Protein AF-A0A812M5Q4-F1 (afdb_monomer)

Mean predicted aligned error: 14.51 Å

Radius of gyration: 23.57 Å; Cα contacts (8 Å, |Δi|>4): 435; chains: 1; bounding box: 78×78×59 Å

Solvent-accessible surface area (backbone atoms only — not comparable to full-atom values): 15768 Å² total; per-residue (Å²): 142,84,85,88,82,90,81,90,76,87,80,84,82,81,83,76,87,85,85,79,86,92,79,83,91,80,83,71,84,74,77,80,73,81,72,74,79,65,68,80,71,77,79,76,69,88,73,84,86,82,79,82,90,83,87,87,82,90,81,82,88,76,96,65,93,70,75,83,66,83,69,59,64,84,75,36,43,71,33,27,33,37,62,72,50,51,60,58,85,87,39,61,24,50,81,56,89,69,60,53,53,57,51,51,53,29,20,60,74,70,72,48,92,76,53,79,59,88,54,38,30,36,24,25,44,37,61,55,98,81,47,44,46,78,88,72,66,52,66,64,68,25,24,34,80,90,44,27,20,40,102,87,40,47,33,70,57,26,45,53,52,49,50,55,53,50,75,63,48,74,43,82,45,63,38,91,86,66,50,66,24,33,28,32,41,23,35,23,52,43,87,38,39,21,63,38,23,33,40,39,26,27,82,93,68,71,30,37,29,37,31,42,12,39,34,42,44,51,40,44,39,32,37,18,56,73,30,49,32,64,31,65,74,46,95,72,40,78,80,49,63,41,67,36,27,34,31,84,50,65,57,69,62,40,70,76,60,74,106

Sequence (259 aa):
MLWSKCGCGVVLVLVWKIAASCLNENCAKEETGLVQVSRPWKRSGWWPRGGKRYGYYGSKDNDDGDDPSPSDPSDGVACTYSRTYRYPEDEDQVATPDDTTEMISRCSSAGVDYVNTSEDATCIINSNGDGYDYGNVASSSACPYPAGATPWMSYDECLSNYTKWIDKGATEVTLADGTTAMTGIGHGVLDGVRGLCAIIYYATTGKTVVVFQVDIRSWSLEMTQATWEYLTEITDPGNTCIVPTVTSINCTDVPFMTE

Structure (mmCIF, N/CA/C/O backbone):
data_AF-A0A812M5Q4-F1
#
_entry.id   AF-A0A812M5Q4-F1
#
loop_
_atom_site.group_PDB
_atom_site.id
_atom_site.type_symbol
_atom_site.label_atom_id
_atom_site.label_alt_id
_atom_site.label_comp_id
_atom_site.label_asym_id
_atom_site.label_entity_id
_atom_site.label_seq_id
_atom_site.pdbx_PDB_ins_code
_atom_site.Cartn_x
_atom_site.Cartn_y
_atom_site.Cartn_z
_atom_site.occupancy
_atom_site.B_iso_or_equiv
_atom_site.auth_seq_id
_atom_site.auth_comp_id
_atom_site.auth_asym_id
_atom_site.auth_atom_id
_atom_site.pdbx_PDB_model_num
ATOM 1 N N . MET A 1 1 ? 50.488 -64.301 6.898 1.00 38.34 1 MET A N 1
ATOM 2 C CA . MET A 1 1 ? 49.463 -63.559 7.662 1.00 38.34 1 MET A CA 1
ATOM 3 C C . MET A 1 1 ? 49.905 -62.110 7.750 1.00 38.34 1 MET A C 1
ATOM 5 O O . MET A 1 1 ? 50.855 -61.832 8.465 1.00 38.34 1 MET A O 1
ATOM 9 N N . LEU A 1 2 ? 49.282 -61.213 6.987 1.00 34.28 2 LEU A N 1
ATOM 10 C CA . LEU A 1 2 ? 49.429 -59.768 7.160 1.00 34.28 2 LEU A CA 1
ATOM 11 C C . LEU A 1 2 ? 48.049 -59.131 7.018 1.00 34.28 2 LEU A C 1
ATOM 13 O O . LEU A 1 2 ? 47.296 -59.452 6.101 1.00 34.28 2 LEU A O 1
ATOM 17 N N . TRP A 1 3 ? 47.722 -58.314 8.011 1.00 30.53 3 TRP A N 1
ATOM 18 C CA . TRP A 1 3 ? 46.452 -57.635 8.197 1.00 30.53 3 TRP A CA 1
ATOM 19 C C . TRP A 1 3 ? 46.316 -56.384 7.329 1.00 30.53 3 TRP A C 1
ATOM 21 O O . TRP A 1 3 ? 47.287 -55.719 6.978 1.00 30.53 3 TRP A O 1
ATOM 31 N N . SER A 1 4 ? 45.049 -56.099 7.053 1.00 32.47 4 SER A N 1
ATOM 32 C CA . SER A 1 4 ? 44.477 -54.996 6.292 1.00 32.47 4 SER A CA 1
ATOM 33 C C . SER A 1 4 ? 44.674 -53.620 6.943 1.00 32.47 4 SER A C 1
ATOM 35 O O . SER A 1 4 ? 44.607 -53.499 8.167 1.00 32.47 4 SER A O 1
ATOM 37 N N . LYS A 1 5 ? 44.788 -52.573 6.113 1.00 37.69 5 LYS A N 1
ATOM 38 C CA . LYS A 1 5 ? 44.227 -51.239 6.384 1.00 37.69 5 LYS A CA 1
ATOM 39 C C . LYS A 1 5 ? 43.656 -50.654 5.088 1.00 37.69 5 LYS A C 1
ATOM 41 O O . LYS A 1 5 ? 44.393 -50.389 4.143 1.00 37.69 5 LYS A O 1
ATOM 46 N N . CYS A 1 6 ? 42.337 -50.470 5.075 1.00 33.53 6 CYS A N 1
ATOM 47 C CA . CYS A 1 6 ? 41.577 -49.753 4.056 1.00 33.53 6 CYS A CA 1
ATOM 48 C C . CYS A 1 6 ? 41.852 -48.244 4.137 1.00 33.53 6 CYS A C 1
ATOM 50 O O . CYS A 1 6 ? 41.810 -47.669 5.225 1.00 33.53 6 CYS A O 1
ATOM 52 N N . GLY A 1 7 ? 42.078 -47.605 2.988 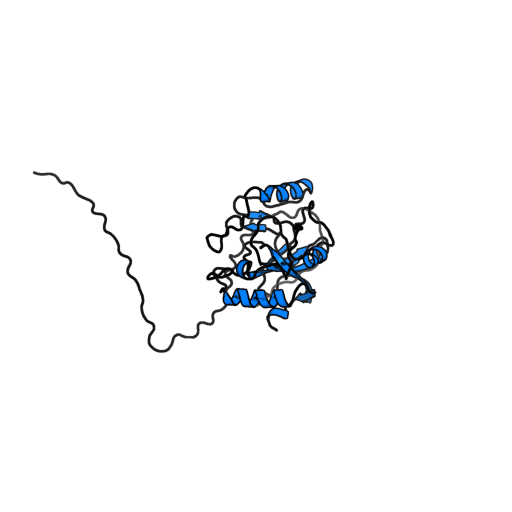1.00 31.55 7 GLY A N 1
ATOM 53 C CA . GLY A 1 7 ? 42.021 -46.154 2.827 1.00 31.55 7 GLY A CA 1
ATOM 54 C C . GLY A 1 7 ? 40.729 -45.762 2.111 1.00 31.55 7 GLY A C 1
ATOM 55 O O . GLY A 1 7 ? 40.467 -46.248 1.014 1.00 31.55 7 GLY A O 1
ATOM 56 N N . CYS A 1 8 ? 39.925 -44.894 2.728 1.00 29.91 8 CYS A N 1
ATOM 57 C CA . CYS A 1 8 ? 38.826 -44.197 2.064 1.00 29.91 8 CYS A CA 1
ATOM 58 C C . CYS A 1 8 ? 39.401 -43.027 1.257 1.00 29.91 8 CYS A C 1
ATOM 60 O O . CYS A 1 8 ? 39.888 -42.058 1.836 1.00 29.91 8 CYS A O 1
ATOM 62 N N . GLY A 1 9 ? 39.344 -43.121 -0.071 1.00 29.55 9 GLY A N 1
ATOM 63 C CA . GLY A 1 9 ? 39.533 -41.988 -0.973 1.00 29.55 9 GLY A CA 1
ATOM 64 C C . GLY A 1 9 ? 38.190 -41.311 -1.235 1.00 29.55 9 GLY A C 1
ATOM 65 O O . GLY A 1 9 ? 37.241 -41.965 -1.660 1.00 29.55 9 GLY A O 1
ATOM 66 N N . VAL A 1 10 ? 38.110 -40.011 -0.963 1.00 32.19 10 VAL A N 1
ATOM 67 C CA . VAL A 1 10 ? 36.967 -39.159 -1.312 1.00 32.19 10 VAL A CA 1
ATOM 68 C C . VAL A 1 10 ? 36.969 -38.954 -2.828 1.00 32.19 10 VAL A C 1
ATOM 70 O O . VAL A 1 10 ? 37.928 -38.424 -3.384 1.00 32.19 10 VAL A O 1
ATOM 73 N N . VAL A 1 11 ? 35.905 -39.396 -3.497 1.00 29.41 11 VAL A N 1
ATOM 74 C CA . VAL A 1 11 ? 35.683 -39.171 -4.930 1.00 29.41 11 VAL A CA 1
ATOM 75 C C . VAL A 1 11 ? 34.990 -37.821 -5.112 1.00 29.41 11 VAL A C 1
ATOM 77 O O . VAL A 1 11 ? 33.886 -37.608 -4.617 1.00 29.41 11 VAL A O 1
ATOM 80 N N . LEU A 1 12 ? 35.650 -36.917 -5.836 1.00 31.47 12 LEU A N 1
ATOM 81 C CA . LEU A 1 12 ? 35.077 -35.684 -6.375 1.00 31.47 12 LEU A CA 1
ATOM 82 C C . LEU A 1 12 ? 34.027 -36.033 -7.439 1.00 31.47 12 LEU A C 1
ATOM 84 O O . LEU A 1 12 ? 34.374 -36.547 -8.502 1.00 31.47 12 LEU A O 1
ATOM 88 N N . VAL A 1 13 ? 32.753 -35.737 -7.177 1.00 31.39 13 VAL A N 1
ATOM 89 C CA . VAL A 1 13 ? 31.700 -35.785 -8.202 1.00 31.39 13 VAL A CA 1
ATOM 90 C C . VAL A 1 13 ? 31.626 -34.417 -8.880 1.00 31.39 13 VAL A C 1
ATOM 92 O O . VAL A 1 13 ? 31.114 -33.451 -8.321 1.00 31.39 13 VAL A O 1
ATOM 95 N N . LEU A 1 14 ? 32.168 -34.351 -10.097 1.00 30.25 14 LEU A N 1
ATOM 96 C CA . LEU A 1 14 ? 31.923 -33.289 -11.071 1.00 30.25 14 LEU A CA 1
ATOM 97 C C . LEU A 1 14 ? 30.471 -33.384 -11.558 1.00 30.25 14 LEU A C 1
ATOM 99 O O . LEU A 1 14 ? 30.118 -34.335 -12.254 1.00 30.25 14 LEU A O 1
ATOM 103 N N . VAL A 1 15 ? 29.642 -32.390 -11.235 1.00 32.28 15 VAL A N 1
ATOM 104 C CA . VAL A 1 15 ? 28.323 -32.230 -11.860 1.00 32.28 15 VAL A CA 1
ATOM 105 C C . VAL A 1 15 ? 28.520 -31.582 -13.229 1.00 32.28 15 VAL A C 1
ATOM 107 O O . VAL A 1 15 ? 28.972 -30.444 -13.350 1.00 32.28 15 VAL A O 1
ATOM 110 N N . TRP A 1 16 ? 28.235 -32.362 -14.267 1.00 28.77 16 TRP A N 1
ATOM 111 C CA . TRP A 1 16 ? 28.273 -31.955 -15.664 1.00 28.77 16 TRP A CA 1
ATOM 112 C C . TRP A 1 16 ? 27.130 -30.994 -16.006 1.00 28.77 16 TRP A C 1
ATOM 114 O O . TRP A 1 16 ? 25.979 -31.206 -15.629 1.00 28.77 16 TRP A O 1
ATOM 124 N N . LYS A 1 17 ? 27.471 -29.977 -16.803 1.00 31.66 17 LYS A N 1
ATOM 125 C CA . LYS A 1 17 ? 26.544 -29.158 -17.587 1.00 31.66 17 LYS A CA 1
ATOM 126 C C . LYS A 1 17 ? 25.647 -30.055 -18.444 1.00 31.66 17 LYS A C 1
ATOM 128 O O . LYS A 1 17 ? 26.161 -30.825 -19.252 1.00 31.66 17 LYS A O 1
ATOM 133 N N . ILE A 1 18 ? 24.334 -29.868 -18.356 1.00 33.50 18 ILE A N 1
ATOM 134 C CA . ILE A 1 18 ? 23.407 -30.256 -19.421 1.00 33.50 18 ILE A CA 1
ATOM 135 C C . ILE A 1 18 ? 22.945 -28.964 -20.089 1.00 33.50 18 ILE A C 1
ATOM 137 O O . ILE A 1 18 ? 22.064 -28.266 -19.603 1.00 33.50 18 ILE A O 1
ATOM 141 N N . ALA A 1 19 ? 23.601 -28.643 -21.201 1.00 34.16 19 ALA A N 1
ATOM 142 C CA . ALA A 1 19 ? 23.017 -27.859 -22.272 1.00 34.16 19 ALA A CA 1
ATOM 143 C C . ALA A 1 19 ? 22.685 -28.858 -23.387 1.00 34.16 19 ALA A C 1
ATOM 145 O O . ALA A 1 19 ? 23.588 -29.405 -24.016 1.00 34.16 19 ALA A O 1
ATOM 146 N N . ALA A 1 20 ? 21.399 -29.123 -23.585 1.00 32.25 20 ALA A N 1
ATOM 147 C CA . ALA A 1 20 ? 20.854 -29.777 -24.769 1.00 32.25 20 ALA A CA 1
ATOM 148 C C . ALA A 1 20 ? 19.619 -28.945 -25.153 1.00 32.25 20 ALA A C 1
ATOM 150 O O . ALA A 1 20 ? 18.646 -28.917 -24.414 1.00 32.25 20 ALA A O 1
ATOM 151 N N . SER A 1 21 ? 19.746 -27.972 -26.057 1.00 33.19 21 SER A N 1
ATOM 152 C CA . SER A 1 21 ? 19.560 -28.122 -27.508 1.00 33.19 21 SER A CA 1
ATOM 153 C C . SER A 1 21 ? 18.161 -28.632 -27.880 1.00 33.19 21 SER A C 1
ATOM 155 O O . SER A 1 21 ? 17.994 -29.807 -28.197 1.00 33.19 21 SER A O 1
ATOM 157 N N . CYS A 1 22 ? 17.179 -27.726 -27.901 1.00 29.27 22 CYS A N 1
ATOM 158 C CA . CYS A 1 22 ? 15.948 -27.900 -28.672 1.00 29.27 22 CYS A CA 1
ATOM 159 C C . CYS A 1 22 ? 16.162 -27.278 -30.057 1.00 29.27 22 CYS A C 1
ATOM 161 O O . CYS A 1 22 ? 16.018 -26.072 -30.245 1.00 29.27 22 CYS A O 1
ATOM 163 N N . LEU A 1 23 ? 16.567 -28.111 -31.013 1.00 35.44 23 LEU A N 1
ATOM 164 C CA . LEU A 1 23 ? 16.507 -27.835 -32.445 1.00 35.44 23 LEU A CA 1
ATOM 165 C C . LEU A 1 23 ? 15.484 -28.809 -33.039 1.00 35.44 23 LEU A C 1
ATOM 167 O O . LEU A 1 23 ? 15.589 -30.010 -32.801 1.00 35.44 23 LEU A O 1
ATOM 171 N N . ASN A 1 24 ? 14.565 -28.255 -33.833 1.00 29.41 24 ASN A N 1
ATOM 172 C CA . ASN A 1 24 ? 13.501 -28.879 -34.633 1.00 29.41 24 ASN A CA 1
ATOM 173 C C . ASN A 1 24 ? 12.100 -28.930 -33.991 1.00 29.41 24 ASN A C 1
ATOM 175 O O . ASN A 1 24 ? 11.783 -29.794 -33.185 1.00 29.41 24 ASN A O 1
ATOM 179 N N . GLU A 1 25 ? 11.298 -27.948 -34.423 1.00 40.44 25 GLU A N 1
ATOM 180 C CA . GLU A 1 25 ? 9.854 -27.952 -34.712 1.00 40.44 25 GLU A CA 1
ATOM 181 C C . GLU A 1 25 ? 8.926 -28.807 -33.822 1.00 40.44 25 GLU A C 1
ATOM 183 O O . GLU A 1 25 ? 8.908 -30.033 -33.902 1.00 40.44 25 GLU A O 1
ATOM 188 N N . ASN A 1 26 ? 8.056 -28.091 -33.087 1.00 36.88 26 ASN A N 1
ATOM 189 C CA . ASN A 1 26 ? 6.924 -28.526 -32.243 1.00 36.88 26 ASN A CA 1
ATOM 190 C C . ASN A 1 26 ? 7.127 -28.498 -30.717 1.00 36.88 26 ASN A C 1
ATOM 192 O O . ASN A 1 26 ? 6.656 -29.390 -30.013 1.00 36.88 26 ASN A O 1
ATOM 196 N N . CYS A 1 27 ? 7.687 -27.412 -30.171 1.00 34.62 27 CYS A N 1
ATOM 197 C CA . CYS A 1 27 ? 7.278 -27.004 -28.823 1.00 34.62 27 CYS A CA 1
ATOM 198 C C . CYS A 1 27 ? 5.884 -26.380 -28.930 1.00 34.62 27 CYS A C 1
ATOM 200 O O . CYS A 1 27 ? 5.724 -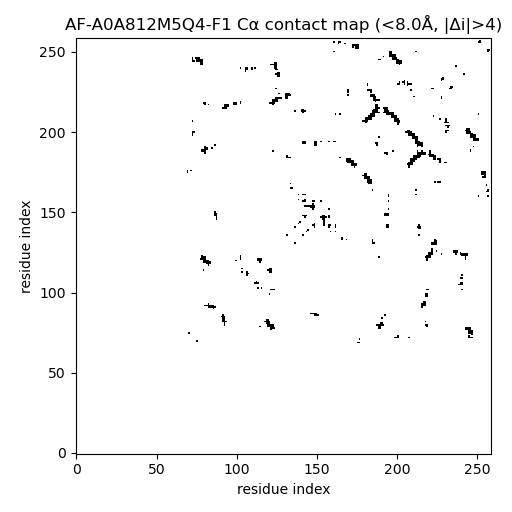25.263 -29.427 1.00 34.62 27 CYS A O 1
ATOM 202 N N . ALA A 1 28 ? 4.874 -27.150 -28.530 1.00 31.02 28 ALA A N 1
ATOM 203 C CA . ALA A 1 28 ? 3.534 -26.652 -28.285 1.00 31.02 28 ALA A CA 1
ATOM 204 C C . ALA A 1 28 ? 3.614 -25.378 -27.431 1.00 31.02 28 ALA A C 1
ATOM 20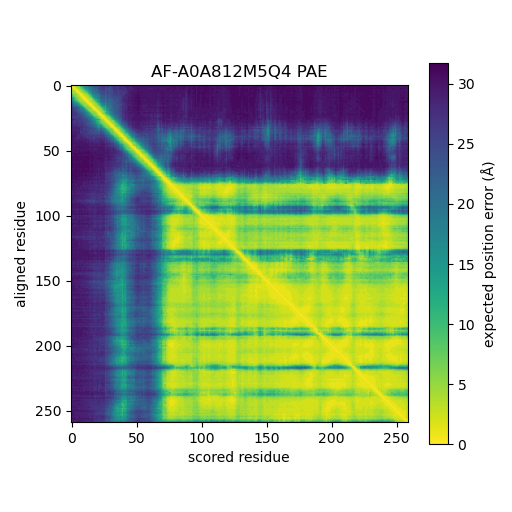6 O O . ALA A 1 28 ? 4.409 -25.301 -26.496 1.00 31.02 28 ALA A O 1
ATOM 207 N N . LYS A 1 29 ? 2.802 -24.380 -27.787 1.00 31.81 29 LYS A N 1
ATOM 208 C CA . LYS A 1 29 ? 2.513 -23.236 -26.928 1.00 31.81 29 LYS A CA 1
ATOM 209 C C . LYS A 1 29 ? 2.001 -23.783 -25.596 1.00 31.81 29 LYS A C 1
ATOM 211 O O . LYS A 1 29 ? 0.842 -24.176 -25.511 1.00 31.81 29 LYS A O 1
ATOM 216 N N . GLU A 1 30 ? 2.859 -23.836 -24.586 1.00 30.20 30 GLU A N 1
ATOM 217 C CA . GLU A 1 30 ? 2.382 -23.762 -23.215 1.00 30.20 30 GLU A CA 1
ATOM 218 C C . GLU A 1 30 ? 1.857 -22.342 -23.052 1.00 30.20 30 GLU A C 1
ATOM 220 O O . GLU A 1 30 ? 2.610 -21.367 -23.040 1.00 30.20 30 GLU A O 1
ATOM 225 N N . GLU A 1 31 ? 0.533 -22.229 -23.037 1.00 28.95 31 GLU A N 1
ATOM 226 C CA . GLU A 1 31 ? -0.132 -21.115 -22.391 1.00 28.95 31 GLU A CA 1
ATOM 227 C C . GLU A 1 31 ? 0.451 -21.030 -20.981 1.00 28.95 31 GLU A C 1
ATOM 229 O O . GLU A 1 31 ? 0.218 -21.896 -20.138 1.00 28.95 31 GLU A O 1
ATOM 234 N N . THR A 1 32 ? 1.272 -20.012 -20.741 1.00 31.52 32 THR A N 1
ATOM 235 C CA . THR A 1 32 ? 1.668 -19.606 -19.399 1.00 31.52 32 THR A CA 1
ATOM 236 C C . THR A 1 32 ? 0.422 -19.056 -18.722 1.00 31.52 32 THR A C 1
ATOM 238 O O . THR A 1 32 ? 0.215 -17.845 -18.654 1.00 31.52 32 THR A O 1
ATOM 241 N N . GLY A 1 33 ? -0.446 -19.960 -18.268 1.00 26.66 33 GLY A N 1
ATOM 242 C CA . GLY A 1 33 ? -1.402 -19.660 -17.223 1.00 26.66 33 GLY A CA 1
ATOM 243 C C . GLY A 1 33 ? -0.587 -19.156 -16.045 1.00 26.66 33 GLY A C 1
ATOM 244 O O . GLY A 1 33 ? 0.180 -19.912 -15.447 1.00 26.66 33 GLY A O 1
ATOM 245 N N . LEU A 1 34 ? -0.685 -17.853 -15.795 1.00 34.12 34 LEU A N 1
ATOM 246 C CA . LEU A 1 34 ? -0.135 -17.163 -14.639 1.00 34.12 34 LEU A CA 1
ATOM 247 C C . LEU A 1 34 ? -0.785 -17.747 -13.385 1.00 34.12 34 LEU A C 1
ATOM 249 O O . LEU A 1 34 ? -1.706 -17.181 -12.809 1.00 34.12 34 LEU A O 1
ATOM 253 N N . VAL A 1 35 ? -0.306 -18.908 -12.948 1.00 27.27 35 VAL A N 1
ATOM 254 C CA . VAL A 1 35 ? -0.522 -19.355 -11.582 1.00 27.27 35 VAL A CA 1
ATOM 255 C C . VAL A 1 35 ? 0.432 -18.509 -10.756 1.00 27.27 35 VAL A C 1
ATOM 257 O O . VAL A 1 35 ? 1.595 -18.866 -10.559 1.00 27.27 35 VAL A O 1
ATOM 260 N N . GLN A 1 36 ? -0.058 -17.353 -10.296 1.00 37.28 36 GLN A N 1
ATOM 261 C CA . GLN A 1 36 ? 0.444 -16.769 -9.063 1.00 37.28 36 GLN A CA 1
ATOM 262 C C . GLN A 1 36 ? 0.467 -17.919 -8.064 1.00 37.28 36 GLN A C 1
ATOM 264 O O . GLN A 1 36 ? -0.578 -18.390 -7.610 1.00 37.28 36 GLN A O 1
ATOM 269 N N . VAL A 1 37 ? 1.664 -18.402 -7.737 1.00 29.14 37 VAL A N 1
ATOM 270 C CA . VAL A 1 37 ? 1.864 -19.226 -6.555 1.00 29.14 37 VAL A CA 1
ATOM 271 C C . VAL A 1 37 ? 1.688 -18.269 -5.382 1.00 29.14 37 VAL A C 1
ATOM 273 O O . VAL A 1 37 ? 2.640 -17.890 -4.706 1.00 29.14 37 VAL A O 1
ATOM 276 N N . SER A 1 38 ? 0.443 -17.843 -5.153 1.00 33.69 38 SER A N 1
ATOM 277 C CA . SER A 1 38 ? 0.004 -17.545 -3.812 1.00 33.69 38 SER A CA 1
ATOM 278 C C . SER A 1 38 ? 0.357 -18.812 -3.055 1.00 33.69 38 SER A C 1
ATOM 280 O O . SER A 1 38 ? -0.150 -19.905 -3.323 1.00 33.69 38 SER A O 1
ATOM 282 N N . ARG A 1 39 ? 1.334 -18.721 -2.152 1.00 29.56 39 ARG A N 1
ATOM 283 C CA . ARG A 1 39 ? 1.356 -19.689 -1.067 1.00 29.56 39 ARG A CA 1
ATOM 284 C C . ARG A 1 39 ? -0.077 -19.668 -0.540 1.00 29.56 39 ARG A C 1
ATOM 286 O O . ARG A 1 39 ? -0.532 -18.568 -0.228 1.00 29.56 39 ARG A O 1
ATOM 293 N N . PRO A 1 40 ? -0.817 -20.792 -0.508 1.00 30.64 40 PRO A N 1
ATOM 294 C CA . PRO A 1 40 ? -2.104 -20.803 0.159 1.00 30.64 40 PRO A CA 1
ATOM 295 C C . PRO A 1 40 ? -1.816 -20.289 1.558 1.00 30.64 40 PRO A C 1
ATOM 297 O O . PRO A 1 40 ? -1.063 -20.922 2.307 1.00 30.64 40 PRO A O 1
ATOM 300 N N . TRP A 1 41 ? -2.266 -19.062 1.820 1.00 42.72 41 TRP A N 1
ATOM 301 C CA . TRP A 1 41 ? -1.816 -18.305 2.968 1.00 42.72 41 TRP A CA 1
ATOM 302 C C . TRP A 1 41 ? -2.087 -19.176 4.180 1.00 42.72 41 TRP A C 1
ATOM 304 O O . TRP A 1 41 ? -3.222 -19.613 4.411 1.00 42.72 41 TRP A O 1
ATOM 314 N N . LYS A 1 42 ? -1.037 -19.496 4.944 1.00 30.36 42 LYS A N 1
ATOM 315 C CA . LYS A 1 42 ? -1.264 -20.002 6.288 1.00 30.36 42 LYS A CA 1
ATOM 316 C C . LYS A 1 42 ? -2.080 -18.904 6.952 1.00 30.36 42 LYS A C 1
ATOM 318 O O . LYS A 1 42 ? -1.552 -17.829 7.202 1.00 30.36 42 LYS A O 1
ATOM 323 N N . ARG A 1 43 ? -3.356 -19.179 7.235 1.00 31.45 43 ARG A N 1
ATOM 324 C CA . ARG A 1 43 ? -4.100 -18.513 8.305 1.00 31.45 43 ARG A CA 1
ATOM 325 C C . ARG A 1 43 ? -3.298 -18.743 9.588 1.00 31.45 43 ARG A C 1
ATOM 327 O O . ARG A 1 43 ? -3.568 -19.686 10.333 1.00 31.45 43 ARG A O 1
ATOM 334 N N . SER A 1 44 ? -2.233 -17.979 9.793 1.00 29.38 44 SER A N 1
ATOM 335 C CA . SER A 1 44 ? -1.498 -17.952 11.041 1.00 29.38 44 SER A CA 1
ATOM 336 C C . SER A 1 44 ? -2.430 -17.290 12.047 1.00 29.38 44 SER A C 1
ATOM 338 O O . SER A 1 44 ? -2.753 -16.114 11.966 1.00 29.38 44 SER A O 1
ATOM 340 N N . GLY A 1 45 ? -2.946 -18.104 12.963 1.00 26.94 45 GLY A N 1
ATOM 341 C CA . GLY A 1 45 ? -3.703 -17.619 14.106 1.00 26.94 45 GLY A CA 1
ATOM 342 C C . GLY A 1 45 ? -5.168 -17.336 13.802 1.00 26.94 45 GLY A C 1
ATOM 343 O O . GLY A 1 45 ? -5.573 -16.239 13.439 1.00 26.94 45 GLY A O 1
ATOM 344 N N . TRP A 1 46 ? -5.996 -18.338 14.075 1.00 25.27 46 TRP A N 1
ATOM 345 C CA . TRP A 1 46 ? -7.326 -18.112 14.627 1.00 25.27 46 TRP A CA 1
ATOM 346 C C . TRP A 1 46 ? -7.285 -17.001 15.693 1.00 25.27 46 TRP A C 1
ATOM 348 O O . TRP A 1 46 ? -6.820 -17.234 16.807 1.00 25.27 46 TRP A O 1
ATOM 358 N N . TRP A 1 47 ? -7.833 -15.829 15.388 1.00 28.95 47 TRP A N 1
ATOM 359 C CA . TRP A 1 47 ? -8.348 -14.935 16.418 1.00 28.95 47 TRP A CA 1
ATOM 360 C C . TRP A 1 47 ? -9.809 -15.329 16.654 1.00 28.95 47 TRP A C 1
ATOM 362 O O . TRP A 1 47 ? -10.621 -15.231 15.726 1.00 28.95 47 TRP A O 1
ATOM 372 N N . PRO A 1 48 ? -10.195 -15.825 17.844 1.00 27.09 48 PRO A N 1
ATOM 373 C CA . PRO A 1 48 ? -11.604 -15.992 18.144 1.00 27.09 48 PRO A CA 1
ATOM 374 C C . PRO A 1 48 ? -12.229 -14.594 18.168 1.00 27.09 48 PRO A C 1
ATOM 376 O O . PRO A 1 48 ? -11.965 -13.813 19.078 1.00 27.09 48 PRO A O 1
ATOM 379 N N . ARG A 1 49 ? -13.063 -14.275 17.165 1.00 32.31 49 ARG A N 1
ATOM 380 C CA . ARG A 1 49 ? -13.947 -13.100 17.185 1.00 32.31 49 ARG A CA 1
ATOM 381 C C . ARG A 1 49 ? -14.867 -13.208 18.403 1.00 32.31 49 ARG A C 1
ATOM 383 O O . ARG A 1 49 ? -15.946 -13.800 18.354 1.00 32.31 49 ARG A O 1
ATOM 390 N N . GLY A 1 50 ? -14.423 -12.649 19.519 1.00 27.98 50 GLY A N 1
ATOM 391 C CA . GLY A 1 50 ? -15.240 -12.418 20.691 1.00 27.98 50 GLY A CA 1
ATOM 392 C C . GLY A 1 50 ? -16.123 -11.199 20.461 1.00 27.98 50 GLY A C 1
ATOM 393 O O . GLY A 1 50 ? -15.659 -10.076 20.582 1.00 27.98 50 GLY A O 1
ATOM 394 N N . GLY A 1 51 ? -17.415 -11.424 20.207 1.00 27.86 51 GLY A N 1
ATOM 395 C CA . GLY A 1 51 ? -18.448 -10.480 20.638 1.00 27.86 51 GLY A CA 1
ATOM 396 C C . GLY A 1 51 ? -19.367 -9.882 19.572 1.00 27.86 51 GLY A C 1
ATOM 397 O O . GLY A 1 51 ? -19.108 -8.816 19.041 1.00 27.86 51 GLY A O 1
ATOM 398 N N . LYS A 1 52 ? -20.557 -10.497 19.491 1.00 28.17 52 LYS A N 1
ATOM 399 C CA . LYS A 1 52 ? -21.883 -9.908 19.200 1.00 28.17 52 LYS A CA 1
ATOM 400 C C . LYS A 1 52 ? -22.292 -9.681 17.732 1.00 28.17 52 LYS A C 1
ATOM 402 O O . LYS A 1 52 ? -22.107 -8.626 17.154 1.00 28.17 52 LYS A O 1
ATOM 407 N N . ARG A 1 53 ? -23.049 -10.683 17.257 1.00 30.83 53 ARG A N 1
ATOM 408 C CA . ARG A 1 53 ? -24.364 -10.595 16.583 1.00 30.83 53 ARG A CA 1
ATOM 409 C C . ARG A 1 53 ? -24.581 -9.409 15.631 1.00 30.83 53 ARG A C 1
ATOM 411 O O . ARG A 1 53 ? -25.023 -8.370 16.096 1.00 30.83 53 ARG A O 1
ATOM 418 N N . TYR A 1 54 ? -24.558 -9.694 14.331 1.00 26.81 54 TYR A N 1
ATOM 419 C CA . TYR A 1 54 ? -25.676 -9.409 13.421 1.00 26.81 54 TYR A CA 1
ATOM 420 C C . TYR A 1 54 ? -25.794 -10.580 12.435 1.00 26.81 54 TYR A C 1
ATOM 422 O O . TYR A 1 54 ? -24.790 -11.075 11.937 1.00 26.81 54 TYR A O 1
ATOM 430 N N . GLY A 1 55 ? -27.009 -11.104 12.273 1.00 25.14 55 GLY A N 1
ATOM 431 C CA . GLY A 1 55 ? -27.329 -12.143 11.292 1.00 25.14 55 GLY A CA 1
ATOM 432 C C . GLY A 1 55 ? -28.002 -11.558 10.050 1.00 25.14 55 GLY A C 1
ATOM 433 O O . GLY A 1 55 ? -28.275 -10.362 10.033 1.00 25.14 55 GLY A O 1
ATOM 434 N N . TYR A 1 56 ? -28.361 -12.472 9.133 1.00 23.50 56 TYR A N 1
ATOM 435 C CA . TYR A 1 56 ? -28.964 -12.344 7.783 1.00 23.50 56 TYR A CA 1
ATOM 436 C C . TYR A 1 56 ? -27.916 -12.473 6.660 1.00 23.50 56 TYR A C 1
ATOM 438 O O . TYR A 1 56 ? -26.898 -11.809 6.734 1.00 23.50 56 TYR A O 1
ATOM 446 N N . TYR A 1 57 ? -28.056 -13.281 5.600 1.00 25.67 57 TYR A N 1
ATOM 447 C CA . TYR A 1 57 ? -29.031 -14.296 5.155 1.00 25.67 57 TYR A CA 1
ATOM 448 C C . TYR A 1 57 ? -28.254 -15.289 4.260 1.00 25.67 57 TYR A C 1
ATOM 450 O O . TYR A 1 57 ? -27.277 -14.897 3.631 1.00 25.67 57 TYR A O 1
ATOM 458 N N . GLY A 1 58 ? -28.644 -16.565 4.222 1.00 25.34 58 GLY A N 1
ATOM 459 C CA . GLY A 1 58 ? -27.918 -17.595 3.471 1.00 25.34 58 GLY A CA 1
ATOM 460 C C . GLY A 1 58 ? -28.230 -17.657 1.971 1.00 25.34 58 GLY A C 1
ATOM 461 O O . GLY A 1 58 ? -29.304 -17.250 1.541 1.00 25.34 58 GLY A O 1
ATOM 462 N N . SER A 1 59 ? -27.324 -18.287 1.224 1.00 26.84 59 SER A N 1
ATOM 463 C CA . SER A 1 59 ? -27.601 -19.173 0.080 1.00 26.84 59 SER A CA 1
ATOM 464 C C . SER A 1 59 ? -26.350 -20.049 -0.094 1.00 26.84 59 SER A C 1
ATOM 466 O O . SER A 1 59 ? -25.257 -19.514 -0.199 1.00 26.84 59 SER A O 1
ATOM 468 N N . LYS A 1 60 ? -26.382 -21.340 0.260 1.00 28.03 60 LYS A N 1
ATOM 469 C CA . LYS A 1 60 ? -26.692 -22.486 -0.614 1.00 28.03 60 LYS A CA 1
ATOM 470 C C . LYS A 1 60 ? -25.927 -22.474 -1.938 1.00 28.03 60 LYS A C 1
ATOM 472 O O . LYS A 1 60 ? -26.266 -21.690 -2.816 1.00 28.03 60 LYS A O 1
ATOM 477 N N . ASP A 1 61 ? -24.962 -23.392 -1.988 1.00 39.75 61 ASP A N 1
ATOM 478 C CA . ASP A 1 61 ? -24.596 -24.294 -3.080 1.00 39.75 61 ASP A CA 1
ATOM 479 C C . ASP A 1 61 ? -24.726 -23.734 -4.500 1.00 39.75 61 ASP A C 1
ATOM 481 O O . ASP A 1 61 ? -25.836 -23.632 -5.015 1.00 39.75 61 ASP A O 1
ATOM 485 N N . ASN A 1 62 ? -23.581 -23.474 -5.134 1.00 33.78 62 ASN A N 1
ATOM 486 C CA . ASN A 1 62 ? -23.275 -23.935 -6.488 1.00 33.78 62 ASN A CA 1
ATOM 487 C C . ASN A 1 62 ? -21.747 -24.007 -6.642 1.00 33.78 62 ASN A C 1
ATOM 489 O O . ASN A 1 62 ? -21.063 -22.990 -6.635 1.00 33.78 62 ASN A O 1
ATOM 493 N N . ASP A 1 63 ? -21.246 -25.242 -6.726 1.00 44.84 63 ASP A N 1
ATOM 494 C CA . ASP A 1 63 ? -19.972 -25.585 -7.353 1.00 44.84 63 ASP A CA 1
ATOM 495 C C . ASP A 1 63 ? -20.098 -25.266 -8.849 1.00 44.84 63 ASP A C 1
ATOM 497 O O . ASP A 1 63 ? -20.614 -26.086 -9.602 1.00 44.84 63 ASP A O 1
ATOM 501 N N . ASP A 1 64 ? -19.640 -24.096 -9.278 1.00 37.00 64 ASP A N 1
ATOM 502 C CA . ASP A 1 64 ? -19.274 -23.829 -10.667 1.00 37.00 64 ASP A CA 1
ATOM 503 C C . ASP A 1 64 ? -17.994 -22.982 -10.635 1.00 37.00 64 ASP A C 1
ATOM 505 O O . ASP A 1 64 ? -17.830 -22.118 -9.780 1.00 37.00 64 ASP A O 1
ATOM 509 N N . GLY A 1 65 ? -17.023 -23.331 -11.479 1.00 41.38 65 GLY A N 1
ATOM 510 C CA . GLY A 1 65 ? -15.642 -22.855 -11.393 1.00 41.38 65 GLY A CA 1
ATOM 511 C C . GLY A 1 65 ? -15.486 -21.367 -11.689 1.00 41.38 65 GLY A C 1
ATOM 512 O O . GLY A 1 65 ? -15.163 -20.997 -12.817 1.00 41.38 65 GLY A O 1
ATOM 513 N N . ASP A 1 66 ? -15.664 -20.549 -10.657 1.00 33.62 66 ASP A N 1
ATOM 514 C CA . ASP A 1 66 ? -15.466 -19.109 -10.711 1.00 33.62 66 ASP A CA 1
ATOM 515 C C . ASP A 1 66 ? -13.970 -18.763 -10.740 1.00 33.62 66 ASP A C 1
ATOM 517 O O . ASP A 1 66 ? -13.199 -19.051 -9.819 1.00 33.62 66 ASP A O 1
ATOM 521 N N . ASP A 1 67 ? -13.585 -18.115 -11.838 1.00 35.69 67 ASP A N 1
ATOM 522 C CA . ASP A 1 67 ? -12.492 -17.146 -11.899 1.00 35.69 67 ASP A CA 1
ATOM 523 C C . ASP A 1 67 ? -12.582 -16.254 -10.644 1.00 35.69 67 ASP A C 1
ATOM 525 O O . ASP A 1 67 ? -13.687 -15.783 -10.344 1.00 35.69 67 ASP A O 1
ATOM 529 N N . PRO A 1 68 ? -11.513 -16.052 -9.846 1.00 38.00 68 PRO A N 1
ATOM 530 C CA . PRO A 1 68 ? -11.636 -15.305 -8.605 1.00 38.00 68 PRO A CA 1
ATOM 531 C C . PRO A 1 68 ? -12.041 -13.866 -8.923 1.00 38.00 68 PRO A C 1
ATOM 533 O O . PRO A 1 68 ? -11.224 -13.037 -9.317 1.00 38.00 68 PRO A O 1
ATOM 536 N N . SER A 1 69 ? -13.328 -13.573 -8.728 1.00 40.62 69 SER A N 1
ATOM 537 C CA . SER A 1 69 ? -13.829 -12.210 -8.614 1.00 40.62 69 SER A CA 1
ATOM 538 C C . SER A 1 69 ? -12.937 -11.470 -7.610 1.00 40.62 69 SER A C 1
ATOM 540 O O . SER A 1 69 ? -12.571 -12.082 -6.598 1.00 40.62 69 SER A O 1
ATOM 542 N N . PRO A 1 70 ? -12.581 -10.191 -7.843 1.00 46.25 70 PRO A N 1
ATOM 543 C CA . PRO A 1 70 ? -11.829 -9.418 -6.866 1.00 46.25 70 PRO A CA 1
ATOM 544 C C . PRO A 1 70 ? -12.548 -9.538 -5.522 1.00 46.25 70 PRO A C 1
ATOM 546 O O . PRO A 1 70 ? -13.731 -9.211 -5.420 1.00 46.25 70 PRO A O 1
ATOM 549 N N . SER A 1 71 ? -11.874 -10.130 -4.536 1.00 54.19 71 SER A N 1
ATOM 550 C CA . SER A 1 71 ? -12.436 -10.329 -3.202 1.00 54.19 71 SER A CA 1
ATOM 551 C C . SER A 1 71 ? -12.827 -8.977 -2.620 1.00 54.19 71 SER A C 1
ATOM 553 O O . SER A 1 71 ? -12.102 -8.001 -2.840 1.00 54.19 71 SER A O 1
ATOM 555 N N . ASP A 1 72 ? -13.924 -8.933 -1.858 1.00 57.66 72 ASP A N 1
ATOM 556 C CA . ASP A 1 72 ? -14.321 -7.744 -1.103 1.00 57.66 72 ASP A CA 1
ATOM 557 C C . ASP A 1 72 ? -13.077 -7.196 -0.366 1.00 57.66 72 ASP A C 1
ATOM 559 O O . ASP A 1 72 ? -12.366 -7.972 0.279 1.00 57.66 72 ASP A O 1
ATOM 563 N N . PRO A 1 73 ? -12.751 -5.893 -0.453 1.00 58.06 73 PRO A N 1
ATOM 564 C CA . PRO A 1 73 ? -11.600 -5.312 0.242 1.00 58.06 73 PRO A CA 1
ATOM 565 C C . PRO A 1 73 ? -11.555 -5.632 1.747 1.00 58.06 73 PRO A C 1
ATOM 567 O O . PRO A 1 73 ? -10.481 -5.636 2.352 1.00 58.06 73 PRO A O 1
ATOM 570 N N . SER A 1 74 ? -12.713 -5.915 2.355 1.00 60.75 74 SER A N 1
ATOM 571 C CA . SER A 1 74 ? -12.851 -6.321 3.755 1.00 60.75 74 SER A CA 1
ATOM 572 C C . SER A 1 74 ? -12.537 -7.800 4.038 1.00 60.75 74 SER A C 1
ATOM 574 O O . SER A 1 74 ? -12.369 -8.162 5.207 1.00 60.75 74 SER A O 1
ATOM 576 N N . ASP A 1 75 ? -12.378 -8.633 3.006 1.00 73.62 75 ASP A N 1
ATOM 577 C CA . ASP A 1 75 ? -11.920 -10.028 3.106 1.00 73.62 75 ASP A CA 1
ATOM 578 C C . ASP A 1 75 ? -10.391 -10.151 3.255 1.00 73.62 75 ASP A C 1
ATOM 580 O O . ASP A 1 75 ? -9.862 -11.258 3.408 1.00 73.62 75 ASP A O 1
ATOM 584 N N . GLY A 1 76 ? -9.672 -9.024 3.227 1.00 81.19 76 GLY A N 1
ATOM 585 C CA . GLY A 1 76 ? -8.230 -8.979 3.439 1.00 81.19 76 GLY A CA 1
ATOM 586 C C . GLY A 1 76 ? -7.797 -9.380 4.853 1.00 81.19 76 GLY A C 1
ATOM 587 O O . GLY A 1 76 ? -8.589 -9.720 5.737 1.00 81.19 76 GLY A O 1
ATOM 588 N N . VAL A 1 77 ? -6.491 -9.317 5.094 1.00 88.31 77 VAL A N 1
ATOM 589 C CA . VAL A 1 77 ? -5.898 -9.608 6.408 1.00 88.31 77 VAL A CA 1
ATOM 590 C C . VAL A 1 77 ? -5.416 -8.327 7.075 1.00 88.31 77 VAL A C 1
ATOM 592 O O . VAL A 1 77 ? -5.188 -7.320 6.412 1.00 88.31 77 VAL A O 1
ATOM 595 N N . ALA A 1 78 ? -5.254 -8.341 8.398 1.00 90.31 78 ALA A N 1
ATOM 596 C CA . ALA A 1 78 ? -4.612 -7.224 9.083 1.00 90.31 78 ALA A CA 1
ATOM 597 C C . ALA A 1 78 ? -3.216 -6.972 8.490 1.00 90.31 78 ALA A C 1
ATOM 599 O O . ALA A 1 78 ? -2.506 -7.923 8.164 1.00 90.31 78 ALA A O 1
ATOM 600 N N . CYS A 1 79 ? -2.826 -5.703 8.377 1.00 90.12 79 CYS A N 1
ATOM 601 C CA . CYS A 1 79 ? -1.517 -5.310 7.868 1.00 90.12 79 CYS A CA 1
ATOM 602 C C . CYS A 1 79 ? -0.399 -6.002 8.663 1.00 90.12 79 CYS A C 1
ATOM 604 O O . CYS A 1 79 ? -0.212 -5.749 9.857 1.00 90.12 79 CYS A O 1
ATOM 606 N N . THR A 1 80 ? 0.367 -6.856 7.996 1.00 87.75 80 THR A N 1
ATOM 607 C CA . THR A 1 80 ? 1.602 -7.457 8.515 1.00 87.75 80 THR A CA 1
ATOM 608 C C . THR A 1 80 ? 2.741 -7.222 7.539 1.00 87.75 80 THR A C 1
ATOM 610 O O . THR A 1 80 ? 2.492 -6.792 6.425 1.00 87.75 80 THR A O 1
ATOM 613 N N . TYR A 1 81 ? 3.979 -7.493 7.927 1.00 83.19 81 TYR A N 1
ATOM 614 C CA . TYR A 1 81 ? 5.107 -7.609 7.011 1.00 83.19 81 TYR A CA 1
ATOM 615 C C . TYR A 1 81 ? 6.006 -8.783 7.418 1.00 83.19 81 TYR A C 1
ATOM 617 O O . TYR A 1 81 ? 6.085 -9.111 8.612 1.00 83.19 81 TYR A O 1
ATOM 625 N N . SER A 1 82 ? 6.689 -9.400 6.449 1.00 82.19 82 SER A N 1
ATOM 626 C CA . SER A 1 82 ? 7.619 -10.499 6.720 1.00 82.19 82 SER A CA 1
ATOM 627 C C . SER A 1 82 ? 8.999 -9.976 7.119 1.00 82.19 82 SER A C 1
ATOM 629 O O . SER A 1 82 ? 9.692 -9.308 6.360 1.00 82.19 82 SER A O 1
ATOM 631 N N . ARG A 1 83 ? 9.475 -10.356 8.302 1.00 81.06 83 ARG A N 1
ATOM 632 C CA . ARG A 1 83 ? 10.841 -10.060 8.776 1.00 81.06 83 ARG A CA 1
ATOM 633 C C . ARG A 1 83 ? 11.911 -10.920 8.103 1.00 81.06 83 ARG A C 1
ATOM 635 O O . ARG A 1 83 ? 13.098 -10.709 8.335 1.00 81.06 83 ARG A O 1
ATOM 642 N N . THR A 1 84 ? 11.496 -11.934 7.347 1.00 79.50 84 THR A N 1
ATOM 643 C CA . THR A 1 84 ? 12.394 -12.947 6.768 1.00 79.50 84 THR A CA 1
ATOM 644 C C . THR A 1 84 ? 12.459 -12.896 5.250 1.00 79.50 84 THR A C 1
ATOM 646 O O . THR A 1 84 ? 13.316 -13.552 4.657 1.00 79.50 84 THR A O 1
ATOM 649 N N . TYR A 1 85 ? 11.571 -12.130 4.618 1.00 79.31 85 TYR A N 1
ATOM 650 C CA . TYR A 1 85 ? 11.581 -11.968 3.178 1.00 79.31 85 TYR A CA 1
ATOM 651 C C . TYR A 1 85 ? 12.761 -11.090 2.740 1.00 79.31 85 TYR A C 1
ATOM 653 O O . TYR A 1 85 ? 13.041 -10.053 3.343 1.00 79.31 85 TYR A O 1
ATOM 661 N N . ARG A 1 86 ? 13.441 -11.517 1.670 1.00 79.56 86 ARG A N 1
ATOM 662 C CA . ARG A 1 86 ? 14.575 -10.816 1.059 1.00 79.56 86 ARG A CA 1
ATOM 663 C C . ARG A 1 86 ? 14.472 -10.896 -0.452 1.00 79.56 86 ARG A C 1
ATOM 665 O O . ARG A 1 86 ? 14.514 -11.999 -1.004 1.00 79.56 86 ARG A O 1
ATOM 672 N N . TYR A 1 87 ? 14.320 -9.753 -1.111 1.00 76.94 87 TYR A N 1
ATOM 673 C CA . TYR A 1 87 ? 14.501 -9.674 -2.556 1.00 76.94 87 TYR A CA 1
ATOM 674 C C . TYR A 1 87 ? 14.767 -8.234 -3.021 1.00 76.94 87 TYR A C 1
ATOM 676 O O . TYR A 1 87 ? 13.917 -7.371 -2.782 1.00 76.94 87 TYR A O 1
ATOM 684 N N . PRO A 1 88 ? 15.857 -7.982 -3.771 1.00 77.12 88 PRO A N 1
ATOM 685 C CA . PRO A 1 88 ? 17.006 -8.869 -4.030 1.00 77.12 88 PRO A CA 1
ATOM 686 C C . PRO A 1 88 ? 17.592 -9.529 -2.760 1.00 77.12 88 PRO A C 1
ATOM 688 O O . PRO A 1 88 ? 17.260 -9.124 -1.654 1.00 77.12 88 PRO A O 1
ATOM 691 N N . GLU A 1 89 ? 18.365 -10.617 -2.877 1.00 76.06 89 GLU A N 1
ATOM 692 C CA . GLU A 1 89 ? 18.779 -11.443 -1.712 1.00 76.06 89 GLU A CA 1
ATOM 693 C C . GLU A 1 89 ? 19.508 -10.657 -0.600 1.00 76.06 89 GLU A C 1
ATOM 695 O O . GLU A 1 89 ? 19.548 -11.093 0.555 1.00 76.06 89 GLU A O 1
ATOM 700 N N . ASP A 1 90 ? 20.087 -9.515 -0.956 1.00 73.88 90 ASP A N 1
ATOM 701 C CA . ASP A 1 90 ? 20.799 -8.569 -0.103 1.00 73.88 90 ASP A CA 1
ATOM 702 C C . ASP A 1 90 ? 19.915 -7.462 0.502 1.00 73.88 90 ASP A C 1
ATOM 704 O O . ASP A 1 90 ? 20.380 -6.726 1.370 1.00 73.88 90 ASP A O 1
ATOM 708 N N . GLU A 1 91 ? 18.647 -7.373 0.106 1.00 73.00 91 GLU A N 1
ATOM 709 C CA . GLU A 1 91 ? 17.688 -6.370 0.567 1.00 73.00 91 GLU A CA 1
ATOM 710 C C . GLU A 1 91 ? 16.703 -6.997 1.566 1.00 73.00 91 GLU A C 1
ATOM 712 O O . GLU A 1 91 ? 15.776 -7.727 1.204 1.00 73.00 91 GLU A O 1
ATOM 717 N N . ASP A 1 92 ? 16.925 -6.715 2.850 1.00 68.94 92 ASP A N 1
ATOM 718 C CA . ASP A 1 92 ? 16.018 -7.068 3.941 1.00 68.94 92 ASP A CA 1
ATOM 719 C C . ASP A 1 92 ? 14.782 -6.151 3.947 1.00 68.94 92 ASP A C 1
ATOM 721 O O . ASP A 1 92 ? 14.905 -4.934 3.827 1.00 68.94 92 ASP A O 1
ATOM 725 N N . GLN A 1 93 ? 13.589 -6.707 4.205 1.00 62.97 93 GLN A N 1
ATOM 726 C CA . GLN A 1 93 ? 12.394 -5.892 4.509 1.00 62.97 93 GLN A CA 1
ATOM 727 C C . GLN A 1 93 ? 12.492 -5.161 5.866 1.00 62.97 93 GLN A C 1
ATOM 729 O O . GLN A 1 93 ? 11.621 -4.378 6.237 1.00 62.97 93 GLN A O 1
ATOM 734 N N . VAL A 1 94 ? 13.542 -5.422 6.648 1.00 61.69 94 VAL A N 1
ATOM 735 C CA . VAL A 1 94 ? 13.781 -4.788 7.946 1.00 61.69 94 VAL A CA 1
ATOM 736 C C . VAL A 1 94 ? 14.784 -3.654 7.767 1.00 61.69 94 VAL A C 1
ATOM 738 O O . VAL A 1 94 ? 15.940 -3.909 7.441 1.00 61.69 94 VAL A O 1
ATOM 741 N N . ALA A 1 95 ? 14.367 -2.414 8.037 1.00 52.91 95 ALA A N 1
ATOM 742 C CA . ALA A 1 95 ? 15.293 -1.282 8.033 1.00 52.91 95 ALA A CA 1
ATOM 743 C C . ALA A 1 95 ? 16.250 -1.354 9.240 1.00 52.91 95 ALA A C 1
ATOM 745 O O . ALA A 1 95 ? 17.453 -1.171 9.061 1.00 52.91 95 ALA A O 1
ATOM 746 N N . THR A 1 96 ? 15.762 -1.724 10.434 1.00 55.41 96 THR A N 1
ATOM 747 C CA . THR A 1 96 ? 16.557 -2.078 11.627 1.00 55.41 96 THR A CA 1
ATOM 748 C C . THR A 1 96 ? 15.737 -2.890 12.661 1.00 55.41 96 THR A C 1
ATOM 750 O O . THR A 1 96 ? 14.513 -2.906 12.609 1.00 55.41 96 THR A O 1
ATOM 753 N N . PRO A 1 97 ? 16.350 -3.576 13.647 1.00 51.97 97 PRO A N 1
ATOM 754 C CA . PRO A 1 97 ? 15.619 -4.244 14.739 1.00 51.97 97 PRO A CA 1
ATOM 755 C C . PRO A 1 97 ? 14.819 -3.316 15.681 1.00 51.97 97 PRO A C 1
ATOM 757 O O . PRO A 1 97 ? 13.870 -3.783 16.318 1.00 51.97 97 PRO A O 1
ATOM 760 N N . ASP A 1 98 ? 15.178 -2.030 15.776 1.00 58.41 98 ASP A N 1
ATOM 761 C CA . ASP A 1 98 ? 14.600 -1.061 16.730 1.00 58.41 98 ASP A CA 1
ATOM 762 C C . ASP A 1 98 ? 13.220 -0.531 16.305 1.00 58.41 98 ASP A C 1
ATOM 764 O O . ASP A 1 98 ? 12.390 -0.151 17.134 1.00 58.41 98 ASP A O 1
ATOM 768 N N . ASP A 1 99 ? 12.955 -0.612 15.011 1.00 64.44 99 ASP A N 1
ATOM 769 C CA . ASP A 1 99 ? 11.785 -0.128 14.290 1.00 64.44 99 ASP A CA 1
ATOM 770 C C . ASP A 1 99 ? 10.437 -0.660 14.824 1.00 64.44 99 ASP A C 1
ATOM 772 O O . ASP A 1 99 ? 9.440 0.055 14.909 1.00 64.44 99 ASP A O 1
ATOM 776 N N . THR A 1 100 ? 10.393 -1.899 15.321 1.00 79.06 100 THR A N 1
ATOM 777 C CA . THR A 1 100 ? 9.134 -2.465 15.854 1.00 79.06 100 THR A CA 1
ATOM 778 C C . THR A 1 100 ? 8.743 -1.977 17.245 1.00 79.06 100 THR A C 1
ATOM 780 O O . THR A 1 100 ? 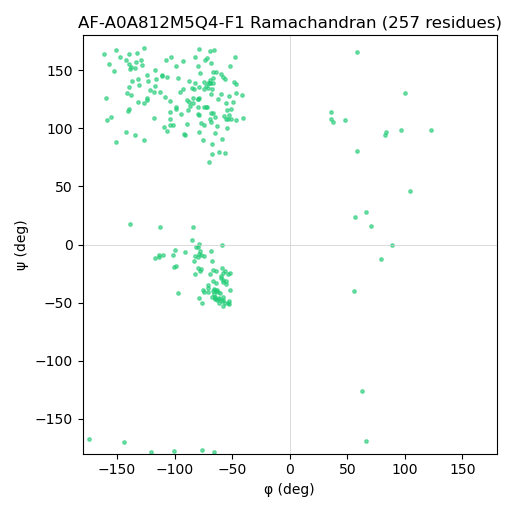7.617 -2.223 17.683 1.00 79.06 100 THR A O 1
ATOM 783 N N . THR A 1 101 ? 9.627 -1.250 17.933 1.00 84.62 101 THR A N 1
ATOM 784 C CA . THR A 1 101 ? 9.351 -0.693 19.266 1.00 84.62 101 THR A CA 1
ATOM 785 C C . THR A 1 101 ? 8.214 0.323 19.223 1.00 84.62 101 THR A C 1
ATOM 787 O O . THR A 1 101 ? 7.361 0.333 20.113 1.00 84.62 101 THR A O 1
ATOM 790 N N . GLU A 1 102 ? 8.159 1.150 18.177 1.00 83.25 102 GLU A N 1
ATOM 791 C CA . GLU A 1 102 ? 7.100 2.148 18.025 1.00 83.25 102 GLU A CA 1
ATOM 792 C C . GLU A 1 102 ? 5.742 1.500 17.772 1.00 83.25 102 GLU A C 1
ATOM 794 O O . GLU A 1 102 ? 4.767 1.845 18.443 1.00 83.25 102 GLU A O 1
ATOM 799 N N . MET A 1 103 ? 5.688 0.506 16.882 1.00 87.94 103 MET A N 1
ATOM 800 C CA . MET A 1 103 ? 4.474 -0.275 16.643 1.00 87.94 103 MET A CA 1
ATOM 801 C C . MET A 1 103 ? 3.959 -0.916 17.939 1.00 87.94 103 MET A C 1
ATOM 803 O O . MET A 1 103 ? 2.798 -0.716 18.307 1.00 87.94 103 MET A O 1
ATOM 807 N N . ILE A 1 104 ? 4.835 -1.599 18.687 1.00 90.00 104 ILE A N 1
ATOM 808 C CA . ILE A 1 104 ? 4.496 -2.231 19.973 1.00 90.00 104 ILE A CA 1
ATOM 809 C C . ILE A 1 104 ? 3.954 -1.196 20.959 1.00 90.00 104 ILE A C 1
ATOM 811 O O . ILE A 1 104 ? 2.927 -1.432 21.600 1.00 90.00 104 ILE A O 1
ATOM 815 N N . SER A 1 105 ? 4.637 -0.057 21.086 1.00 89.50 105 SER A N 1
ATOM 816 C CA . SER A 1 105 ? 4.272 1.012 22.016 1.00 89.50 105 SER A CA 1
ATOM 817 C C . SER A 1 105 ? 2.889 1.585 21.701 1.00 89.50 105 SER A C 1
ATOM 819 O O . SER A 1 105 ? 2.022 1.641 22.582 1.00 89.50 105 SER A O 1
ATOM 821 N N . ARG A 1 106 ? 2.645 1.943 20.433 1.00 89.88 106 ARG A N 1
ATOM 822 C CA . ARG A 1 106 ? 1.378 2.534 19.983 1.00 89.88 106 ARG A CA 1
ATOM 823 C C . ARG A 1 106 ? 0.225 1.540 20.128 1.00 89.88 106 ARG A C 1
ATOM 825 O O . ARG A 1 106 ? -0.819 1.894 20.676 1.00 89.88 106 ARG A O 1
ATOM 832 N N . CYS A 1 107 ? 0.409 0.291 19.698 1.00 91.12 107 CYS A N 1
ATOM 833 C CA . CYS A 1 107 ? -0.668 -0.702 19.711 1.00 91.12 107 CYS A CA 1
ATOM 834 C C . CYS A 1 107 ? -0.973 -1.251 21.104 1.00 91.12 107 CYS A C 1
ATOM 836 O O . CYS A 1 107 ? -2.146 -1.358 21.468 1.00 91.12 107 CYS A O 1
ATOM 838 N N . SER A 1 108 ? 0.048 -1.486 21.936 1.00 90.88 108 SER A N 1
ATOM 839 C CA . SER A 1 108 ? -0.174 -1.894 23.331 1.00 90.88 108 SER A CA 1
ATOM 840 C C . SER A 1 108 ? -0.891 -0.801 24.128 1.00 90.88 108 SER A C 1
ATOM 842 O O . SER A 1 108 ? -1.792 -1.104 24.906 1.00 90.88 108 SER A O 1
ATOM 844 N N . SER A 1 109 ? -0.541 0.473 23.908 1.00 88.38 109 SER A N 1
ATOM 845 C CA . SER A 1 109 ? -1.197 1.607 24.579 1.00 88.38 109 SER A CA 1
ATOM 846 C C . SER A 1 109 ? -2.657 1.783 24.152 1.00 88.38 109 SER A C 1
ATOM 848 O O . SER A 1 109 ? -3.486 2.203 24.956 1.00 88.38 109 SER A O 1
ATOM 850 N N . ALA A 1 110 ? -2.981 1.438 22.903 1.00 87.44 110 ALA A N 1
ATOM 851 C CA . ALA A 1 110 ? -4.338 1.486 22.366 1.00 87.44 110 ALA A CA 1
ATOM 852 C C . ALA A 1 110 ? -5.192 0.252 22.726 1.00 87.44 110 ALA A C 1
ATOM 854 O O . ALA A 1 110 ? -6.398 0.261 22.485 1.00 87.44 110 ALA A O 1
ATOM 855 N N . GLY A 1 111 ? -4.592 -0.805 23.289 1.00 86.12 111 GLY A N 1
ATOM 856 C CA . GLY A 1 111 ? -5.279 -2.074 23.553 1.00 86.12 111 GLY A CA 1
ATOM 857 C C . GLY A 1 111 ? -5.700 -2.812 22.277 1.00 86.12 111 GLY A C 1
ATOM 858 O O . GLY A 1 111 ? -6.702 -3.525 22.291 1.00 86.12 111 GLY A O 1
ATOM 859 N N . VAL A 1 112 ? -4.971 -2.602 21.178 1.00 88.19 112 VAL A N 1
ATOM 860 C CA . VAL A 1 112 ? -5.209 -3.247 19.881 1.00 88.19 112 VAL A CA 1
ATOM 861 C C . VAL A 1 112 ? -4.363 -4.513 19.800 1.00 88.19 112 VAL A C 1
ATOM 863 O O . VAL A 1 112 ? -3.176 -4.477 20.118 1.00 88.19 112 VAL A O 1
ATOM 866 N N . ASP A 1 113 ? -4.959 -5.622 19.364 1.00 87.81 113 ASP A N 1
ATOM 867 C CA . ASP A 1 113 ? -4.227 -6.864 19.106 1.00 87.81 113 ASP A CA 1
ATOM 868 C C . ASP A 1 113 ? -3.276 -6.689 17.910 1.00 87.81 113 ASP A C 1
ATOM 870 O O . ASP A 1 113 ? -3.662 -6.163 16.865 1.00 87.81 113 ASP A O 1
ATOM 874 N N . TYR A 1 114 ? -2.032 -7.149 18.050 1.00 90.06 114 TYR A N 1
ATOM 875 C CA . TYR A 1 114 ? -1.018 -7.072 16.998 1.00 90.06 114 TYR A CA 1
ATOM 876 C C . TYR A 1 114 ? -0.138 -8.324 16.966 1.00 90.06 114 TYR A C 1
ATOM 878 O O . TYR A 1 114 ? -0.012 -9.064 17.946 1.00 90.06 114 TYR A O 1
ATOM 886 N N . VAL A 1 115 ? 0.492 -8.556 15.816 1.00 89.12 115 VAL A N 1
ATOM 887 C CA . VAL A 1 115 ? 1.460 -9.630 15.590 1.00 89.12 115 VAL A CA 1
ATOM 888 C C . VAL A 1 115 ? 2.865 -9.081 15.799 1.00 89.12 115 VAL A C 1
ATOM 890 O O . VAL A 1 115 ? 3.230 -8.037 15.262 1.00 89.12 115 VAL A O 1
ATOM 893 N N . ASN A 1 116 ? 3.674 -9.796 16.577 1.00 88.12 116 ASN A N 1
ATOM 894 C CA . ASN A 1 116 ? 5.090 -9.496 16.742 1.00 88.12 116 ASN A CA 1
ATOM 895 C C . ASN A 1 116 ? 5.870 -10.776 17.054 1.00 88.12 116 ASN A C 1
ATOM 897 O O . ASN A 1 116 ? 6.029 -11.166 18.212 1.00 88.12 116 ASN A O 1
ATOM 901 N N . THR A 1 117 ? 6.313 -11.460 16.008 1.00 86.56 117 THR A N 1
ATOM 902 C CA . THR A 1 117 ? 7.042 -12.729 16.088 1.00 86.56 117 THR A CA 1
ATOM 903 C C . THR A 1 117 ? 8.421 -12.591 15.443 1.00 86.56 117 THR A C 1
ATOM 905 O O . THR A 1 117 ? 8.800 -11.516 14.981 1.00 86.56 117 THR A O 1
ATOM 908 N N . SER A 1 118 ? 9.198 -13.675 15.414 1.00 83.81 118 SER A N 1
ATOM 909 C CA . SER A 1 118 ? 10.462 -13.708 14.670 1.00 83.81 118 SER A CA 1
ATOM 910 C C . SER A 1 118 ? 10.271 -13.672 13.152 1.00 83.81 118 SER A C 1
ATOM 912 O O . SER A 1 118 ? 11.190 -13.262 12.453 1.00 83.81 118 SER A O 1
ATOM 914 N N . GLU A 1 119 ? 9.117 -14.121 12.653 1.00 83.19 119 GLU A N 1
ATOM 915 C CA . GLU A 1 119 ? 8.835 -14.249 11.217 1.00 83.19 119 GLU A CA 1
ATOM 916 C C . GLU A 1 119 ? 8.060 -13.045 10.685 1.00 83.19 119 GLU A C 1
ATOM 918 O O . GLU A 1 119 ? 8.426 -12.510 9.647 1.00 83.19 119 GLU A O 1
ATOM 923 N N . ASP A 1 120 ? 7.074 -12.566 11.444 1.00 84.62 120 ASP A N 1
ATOM 924 C CA . ASP A 1 120 ? 6.142 -11.522 11.017 1.00 84.62 120 ASP A CA 1
ATOM 925 C C . ASP A 1 120 ? 5.943 -10.457 12.097 1.00 84.62 120 ASP A C 1
ATOM 927 O O . ASP A 1 120 ? 5.997 -10.746 13.302 1.00 84.62 120 ASP A O 1
ATOM 931 N N . ALA A 1 121 ? 5.627 -9.235 11.679 1.00 87.25 121 ALA A N 1
ATOM 932 C CA . ALA A 1 121 ? 5.114 -8.196 12.566 1.00 87.25 121 ALA A CA 1
ATOM 933 C C . ALA A 1 121 ? 3.995 -7.383 11.906 1.00 87.25 121 ALA A C 1
ATOM 935 O O . ALA A 1 121 ? 3.905 -7.307 10.687 1.00 87.25 121 ALA A O 1
ATOM 936 N N . THR A 1 122 ? 3.126 -6.784 12.715 1.00 89.25 122 THR A N 1
ATOM 937 C CA . THR A 1 122 ? 2.080 -5.872 12.241 1.00 89.25 122 THR A CA 1
ATOM 938 C C . THR A 1 122 ? 2.696 -4.598 11.662 1.00 89.25 122 THR A C 1
ATOM 940 O O . THR A 1 122 ? 3.639 -4.051 12.236 1.00 89.25 122 THR A O 1
ATOM 943 N N . CYS A 1 123 ? 2.143 -4.116 10.549 1.00 88.00 123 CYS A N 1
ATOM 944 C CA . CYS A 1 123 ? 2.379 -2.762 10.057 1.00 88.00 123 CYS A CA 1
ATOM 945 C C . CYS A 1 123 ? 1.250 -1.822 10.490 1.00 88.00 123 CYS A C 1
ATOM 947 O O . CYS A 1 123 ? 0.085 -2.215 10.560 1.00 88.00 123 CYS A O 1
ATOM 949 N N . ILE A 1 124 ? 1.601 -0.577 10.799 1.00 89.75 124 ILE A N 1
ATOM 950 C CA . ILE A 1 124 ? 0.657 0.476 11.184 1.00 89.75 124 ILE A CA 1
ATOM 951 C C . ILE A 1 124 ? 0.809 1.685 10.278 1.00 89.75 124 ILE A C 1
ATOM 953 O O . ILE A 1 124 ? 1.925 2.000 9.875 1.00 89.75 124 ILE A O 1
ATOM 957 N N . ILE A 1 125 ? -0.286 2.391 9.986 1.00 90.12 125 ILE A N 1
ATOM 958 C CA . ILE A 1 125 ? -0.189 3.659 9.254 1.00 90.12 125 ILE A CA 1
ATOM 959 C C . ILE A 1 125 ? 0.685 4.629 10.050 1.00 90.12 125 ILE A C 1
ATOM 961 O O . ILE A 1 125 ? 0.457 4.856 11.241 1.00 90.12 125 ILE A O 1
ATOM 965 N N . ASN A 1 126 ? 1.667 5.210 9.373 1.00 86.31 126 ASN A N 1
ATOM 966 C CA . ASN A 1 126 ? 2.531 6.249 9.908 1.00 86.31 126 ASN A CA 1
ATOM 967 C C . ASN A 1 126 ? 2.651 7.384 8.887 1.00 86.31 126 ASN A C 1
ATOM 969 O O . ASN A 1 126 ? 2.469 7.178 7.688 1.00 86.31 126 ASN A O 1
ATOM 973 N N . SER A 1 127 ? 2.983 8.576 9.365 1.00 76.19 127 SER A N 1
ATOM 974 C CA . SER A 1 127 ? 3.405 9.682 8.517 1.00 76.19 127 SER A CA 1
ATOM 975 C C . SER A 1 127 ? 4.916 9.715 8.557 1.00 76.19 127 SER A C 1
ATOM 977 O O . SER A 1 127 ? 5.502 9.933 9.619 1.00 76.19 127 SER A O 1
ATOM 979 N N . ASN A 1 128 ? 5.553 9.525 7.409 1.00 66.50 128 ASN A N 1
ATOM 980 C CA . ASN A 1 128 ? 6.931 9.960 7.280 1.00 66.50 128 ASN A CA 1
ATOM 981 C C . ASN A 1 128 ? 6.956 11.490 7.295 1.00 66.50 128 ASN A C 1
ATOM 983 O O . ASN A 1 128 ? 6.111 12.108 6.646 1.00 66.50 128 ASN A O 1
ATOM 987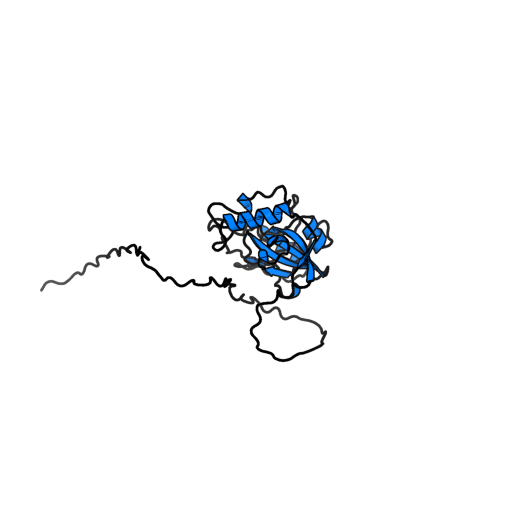 N N . GLY A 1 129 ? 7.926 12.098 7.981 1.00 58.47 129 GLY A N 1
ATOM 988 C CA . GLY A 1 129 ? 8.096 13.556 7.991 1.00 58.47 129 GLY A CA 1
ATOM 989 C C . GLY A 1 129 ? 8.303 14.155 6.593 1.00 58.47 129 GLY A C 1
ATOM 990 O O . GLY A 1 129 ? 7.946 15.311 6.382 1.00 58.47 129 GLY A O 1
ATOM 991 N N . ASP A 1 130 ? 8.803 13.352 5.646 1.00 58.19 130 ASP A N 1
ATOM 992 C CA . ASP A 1 130 ? 9.028 13.744 4.247 1.00 58.19 130 ASP A CA 1
ATOM 993 C C . ASP A 1 130 ? 7.939 13.236 3.272 1.00 58.19 130 ASP A C 1
ATOM 995 O O . ASP A 1 130 ? 7.906 13.662 2.119 1.00 58.19 130 ASP A O 1
ATOM 999 N N . GLY A 1 131 ? 7.030 12.363 3.732 1.00 61.91 131 GLY A N 1
ATOM 1000 C CA . GLY A 1 131 ? 5.998 11.697 2.922 1.00 61.91 131 GLY A CA 1
ATOM 1001 C C . GLY A 1 131 ? 6.528 10.850 1.751 1.00 61.91 131 GLY A C 1
ATOM 1002 O O . GLY A 1 131 ? 7.679 10.952 1.337 1.00 61.91 131 GLY A O 1
ATOM 1003 N N . TYR A 1 132 ? 5.672 10.001 1.172 1.00 71.75 132 TYR A N 1
ATOM 1004 C CA . TYR A 1 132 ? 5.909 9.567 -0.205 1.00 71.75 132 TYR A CA 1
ATOM 1005 C C . TYR A 1 132 ? 5.456 10.675 -1.145 1.00 71.75 132 TYR A C 1
ATOM 1007 O O . TYR A 1 132 ? 4.308 11.119 -1.086 1.00 71.75 132 TYR A O 1
ATOM 1015 N N . ASP A 1 133 ? 6.353 11.096 -2.027 1.00 74.69 133 ASP A N 1
ATOM 1016 C CA . ASP A 1 133 ? 6.065 12.051 -3.087 1.00 74.69 133 ASP A CA 1
ATOM 1017 C C . ASP A 1 133 ? 6.435 11.417 -4.428 1.00 74.69 133 ASP A C 1
ATOM 1019 O O . ASP A 1 133 ? 7.567 10.967 -4.632 1.00 74.69 133 ASP A O 1
ATOM 1023 N N . TYR A 1 134 ? 5.470 11.400 -5.347 1.00 63.97 134 TYR A N 1
ATOM 1024 C CA . TYR A 1 134 ? 5.628 10.913 -6.715 1.00 63.97 134 TYR A CA 1
ATOM 1025 C C . TYR A 1 134 ? 6.809 11.572 -7.453 1.00 63.97 134 TYR A C 1
ATOM 1027 O O . TYR A 1 134 ? 7.370 10.960 -8.359 1.00 63.97 134 TYR A O 1
ATOM 1035 N N . GLY A 1 135 ? 7.223 12.784 -7.060 1.00 69.19 135 GLY A N 1
ATOM 1036 C CA . GLY A 1 135 ? 8.382 13.477 -7.635 1.00 69.19 135 GLY A CA 1
ATOM 1037 C C . GLY A 1 135 ? 9.749 13.078 -7.064 1.00 69.19 135 GLY A C 1
ATOM 1038 O O . GLY A 1 135 ? 10.769 13.413 -7.667 1.00 69.19 135 GLY A O 1
ATOM 1039 N N . ASN A 1 136 ? 9.789 12.375 -5.927 1.00 75.50 136 ASN A N 1
ATOM 1040 C CA . ASN A 1 136 ? 11.022 12.157 -5.154 1.00 75.50 136 ASN A CA 1
ATOM 1041 C C . ASN A 1 136 ? 11.438 10.685 -5.050 1.00 75.50 136 ASN A C 1
ATOM 1043 O O . ASN A 1 136 ? 12.564 10.393 -4.642 1.00 75.50 136 ASN A O 1
ATOM 1047 N N . VAL A 1 137 ? 10.567 9.751 -5.434 1.00 80.88 137 VAL A N 1
ATOM 1048 C CA . VAL A 1 137 ? 10.929 8.334 -5.510 1.00 80.88 137 VAL A CA 1
ATOM 1049 C C . VAL A 1 137 ? 11.703 8.097 -6.806 1.00 80.88 137 VAL A C 1
ATOM 1051 O O . VAL A 1 137 ? 11.260 8.448 -7.896 1.00 80.88 137 VAL A O 1
ATOM 1054 N N . ALA A 1 138 ? 12.906 7.533 -6.704 1.00 84.25 138 ALA A N 1
ATOM 1055 C CA . ALA A 1 138 ? 13.688 7.157 -7.875 1.00 84.25 138 ALA A CA 1
ATOM 1056 C C . ALA A 1 138 ? 13.220 5.795 -8.405 1.00 84.25 138 ALA A C 1
ATOM 1058 O O . ALA A 1 138 ? 13.043 4.852 -7.630 1.00 84.25 138 ALA A O 1
ATOM 1059 N N . SER A 1 139 ? 13.126 5.643 -9.729 1.00 85.81 139 SER A N 1
ATOM 1060 C CA . SER A 1 139 ? 12.776 4.356 -10.349 1.00 85.81 139 SER A CA 1
ATOM 1061 C C . SER A 1 139 ? 13.745 3.236 -9.971 1.00 85.81 139 SER A C 1
ATOM 1063 O O . SER A 1 139 ? 13.321 2.103 -9.810 1.00 85.81 139 SER A O 1
ATOM 1065 N N . SER A 1 140 ? 15.027 3.544 -9.751 1.00 81.81 140 SER A N 1
ATOM 1066 C CA . SER A 1 140 ? 16.028 2.575 -9.286 1.00 81.81 140 SER A CA 1
ATOM 1067 C C . SER A 1 140 ? 15.787 2.072 -7.861 1.00 81.81 140 SER A C 1
ATOM 1069 O O . SER A 1 140 ? 16.303 1.021 -7.496 1.00 81.81 140 SER A O 1
ATOM 1071 N N . SER A 1 141 ? 15.042 2.829 -7.048 1.00 79.44 141 SER A N 1
ATOM 1072 C CA . SER A 1 141 ? 14.624 2.400 -5.712 1.00 79.44 141 SER A CA 1
ATOM 1073 C C . SER A 1 141 ? 13.476 1.400 -5.820 1.00 79.44 141 SER A C 1
ATOM 1075 O O . SER A 1 141 ? 13.569 0.307 -5.267 1.00 79.44 141 SER A O 1
ATOM 1077 N N . ALA A 1 142 ? 12.440 1.752 -6.590 1.00 83.06 142 ALA A N 1
ATOM 1078 C CA . ALA A 1 142 ? 11.241 0.936 -6.787 1.00 83.06 142 ALA A CA 1
ATOM 1079 C C . ALA A 1 142 ? 11.489 -0.316 -7.647 1.00 83.06 142 ALA A C 1
ATOM 1081 O O . ALA A 1 142 ? 10.948 -1.381 -7.372 1.00 83.06 142 ALA A O 1
ATOM 1082 N N . CYS A 1 143 ? 12.338 -0.202 -8.664 1.00 87.94 143 CYS A N 1
ATOM 1083 C CA . CYS A 1 143 ? 12.691 -1.255 -9.608 1.00 87.94 143 CYS A CA 1
ATOM 1084 C C . CYS A 1 143 ? 14.225 -1.386 -9.648 1.00 87.94 143 CYS A C 1
ATOM 1086 O O . CYS A 1 143 ? 14.882 -0.684 -10.424 1.00 87.94 143 CYS A O 1
ATOM 1088 N N . PRO A 1 144 ? 14.828 -2.236 -8.797 1.00 83.56 144 PRO A N 1
ATOM 1089 C CA . PRO A 1 144 ? 16.276 -2.461 -8.786 1.00 83.56 144 PRO A CA 1
ATOM 1090 C C . PRO A 1 144 ? 16.769 -2.988 -10.140 1.00 83.56 144 PRO A C 1
ATOM 1092 O O . PRO A 1 144 ? 16.053 -3.740 -10.768 1.00 83.56 144 PRO A O 1
ATOM 1095 N N . TYR A 1 145 ? 17.984 -2.663 -10.595 1.00 82.00 145 TYR A N 1
ATOM 1096 C CA . TYR A 1 145 ? 18.579 -3.230 -11.824 1.00 82.00 145 TYR A CA 1
ATOM 1097 C C . TYR A 1 145 ? 19.840 -4.045 -11.487 1.00 82.00 145 TYR A C 1
ATOM 1099 O O . TYR A 1 145 ? 20.616 -3.602 -10.639 1.00 82.00 145 TYR A O 1
ATOM 1107 N N . PRO A 1 146 ? 20.124 -5.187 -12.154 1.00 80.69 146 PRO A N 1
ATOM 1108 C CA . PRO A 1 146 ? 19.349 -5.847 -13.217 1.00 80.69 146 PRO A CA 1
ATOM 1109 C C . PRO A 1 146 ? 18.236 -6.769 -12.698 1.00 80.69 146 PRO A C 1
ATOM 1111 O O . PRO A 1 146 ? 17.624 -7.487 -13.487 1.00 80.69 146 PRO A O 1
ATOM 1114 N N . ALA A 1 147 ? 18.029 -6.814 -11.380 1.00 81.56 147 ALA A N 1
ATOM 1115 C CA . ALA A 1 147 ? 16.992 -7.631 -10.766 1.00 81.56 147 ALA A CA 1
ATOM 1116 C C . ALA A 1 147 ? 15.584 -7.144 -11.144 1.00 81.56 147 ALA A C 1
ATOM 1118 O O . ALA A 1 147 ? 15.395 -6.078 -11.709 1.00 81.56 147 ALA A O 1
ATOM 1119 N N . GLY A 1 148 ? 14.576 -7.952 -10.857 1.00 79.94 148 GLY A N 1
ATOM 1120 C CA . GLY A 1 148 ? 13.211 -7.461 -10.816 1.00 79.94 148 GLY A CA 1
ATOM 1121 C C . GLY A 1 148 ? 12.939 -6.670 -9.549 1.00 79.94 148 GLY A C 1
ATOM 1122 O O . GLY A 1 148 ? 13.791 -6.550 -8.668 1.00 79.94 148 GLY A O 1
ATOM 1123 N N . ALA A 1 149 ? 11.693 -6.241 -9.394 1.00 79.75 149 ALA A N 1
ATOM 1124 C CA . ALA A 1 149 ? 11.178 -5.928 -8.067 1.00 79.75 149 ALA A CA 1
ATOM 1125 C C . ALA A 1 149 ? 10.827 -7.198 -7.272 1.00 79.75 149 ALA A C 1
ATOM 1127 O O . ALA A 1 149 ? 10.822 -7.198 -6.043 1.00 79.75 149 ALA A O 1
ATOM 1128 N N . THR A 1 150 ? 10.610 -8.309 -7.983 1.00 80.75 150 THR A N 1
ATOM 1129 C CA . THR A 1 150 ? 10.385 -9.650 -7.436 1.00 80.75 150 THR A CA 1
ATOM 1130 C C . THR A 1 150 ? 11.122 -10.690 -8.297 1.00 80.75 150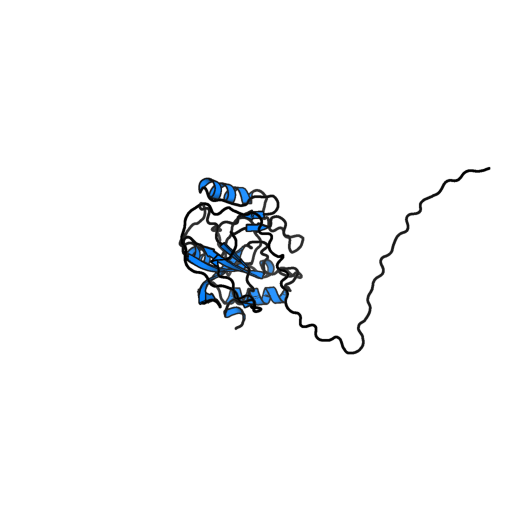 THR A C 1
ATOM 1132 O O . THR A 1 150 ? 11.463 -10.389 -9.443 1.00 80.75 150 THR A O 1
ATOM 1135 N N . PRO A 1 151 ? 11.328 -11.936 -7.822 1.00 81.19 151 PRO A N 1
ATOM 1136 C CA . PRO A 1 151 ? 11.899 -13.007 -8.646 1.00 81.19 151 PRO A CA 1
ATOM 1137 C C . PRO A 1 151 ? 11.107 -13.333 -9.922 1.00 81.19 151 PRO A C 1
ATOM 1139 O O . PRO A 1 151 ? 11.642 -13.975 -10.822 1.00 81.19 151 PRO A O 1
ATOM 1142 N N . TRP A 1 152 ? 9.828 -12.954 -9.975 1.00 83.06 152 TRP A N 1
ATOM 1143 C CA . TRP A 1 152 ? 8.891 -13.291 -11.051 1.00 83.06 152 TRP A CA 1
ATOM 1144 C C . TRP A 1 152 ? 8.491 -12.093 -11.920 1.00 83.06 152 TRP A C 1
ATOM 1146 O O . TRP A 1 152 ? 7.853 -12.299 -12.945 1.00 83.06 152 TRP A O 1
ATOM 1156 N N . MET A 1 153 ? 8.860 -10.870 -11.537 1.00 86.31 153 MET A N 1
ATOM 1157 C CA . MET A 1 153 ? 8.618 -9.647 -12.302 1.00 86.31 153 MET A CA 1
ATOM 1158 C C . MET A 1 153 ? 9.939 -9.159 -12.879 1.00 86.31 153 MET A C 1
ATOM 1160 O O . MET A 1 153 ? 10.898 -8.969 -12.138 1.00 86.31 153 MET A O 1
ATOM 1164 N N . SER A 1 154 ? 10.013 -8.925 -14.186 1.00 88.94 154 SER A N 1
ATOM 1165 C CA . SER A 1 154 ? 11.251 -8.403 -14.783 1.00 88.94 154 SER A CA 1
ATOM 1166 C C . SER A 1 154 ? 11.498 -6.931 -14.413 1.00 88.94 154 SER A C 1
ATOM 1168 O O . SER A 1 154 ? 10.570 -6.208 -14.050 1.00 88.94 154 SER A O 1
ATOM 1170 N N . TYR A 1 155 ? 12.746 -6.464 -14.541 1.00 89.69 155 TYR A N 1
ATOM 1171 C CA . TYR A 1 155 ? 13.073 -5.039 -14.402 1.00 89.69 155 TYR A CA 1
ATOM 1172 C C . TYR A 1 155 ? 12.204 -4.164 -15.317 1.00 89.69 155 TYR A C 1
ATOM 1174 O O . TYR A 1 155 ? 11.607 -3.195 -14.856 1.00 89.69 155 TYR A O 1
ATOM 1182 N N . ASP A 1 156 ? 12.104 -4.533 -16.598 1.00 91.44 156 ASP A N 1
ATOM 1183 C CA . ASP A 1 156 ? 11.371 -3.761 -17.607 1.00 91.44 156 ASP A CA 1
ATOM 1184 C C . ASP A 1 156 ? 9.868 -3.710 -17.305 1.00 91.44 156 ASP A C 1
ATOM 1186 O O . ASP A 1 156 ? 9.231 -2.668 -17.460 1.00 91.44 156 ASP A O 1
ATOM 1190 N N . GLU A 1 157 ? 9.303 -4.821 -16.828 1.00 90.38 157 GLU A N 1
ATOM 1191 C CA . GLU A 1 157 ? 7.909 -4.891 -16.389 1.00 90.38 157 GLU A CA 1
ATOM 1192 C C . GLU A 1 157 ? 7.660 -3.996 -15.170 1.00 90.38 157 GLU A C 1
ATOM 1194 O O . GLU A 1 157 ? 6.722 -3.196 -15.180 1.00 90.38 157 GLU A O 1
ATOM 1199 N N . CYS A 1 158 ? 8.530 -4.062 -14.155 1.00 90.06 158 CYS A N 1
ATOM 1200 C CA . CYS A 1 158 ? 8.436 -3.170 -13.002 1.00 90.06 158 CYS A CA 1
ATOM 1201 C C . CYS A 1 158 ? 8.520 -1.710 -13.433 1.00 90.06 158 CYS A C 1
ATOM 1203 O O . CYS A 1 158 ? 7.688 -0.904 -13.026 1.00 90.06 158 CYS A O 1
ATOM 1205 N N . LEU A 1 159 ? 9.505 -1.371 -14.269 1.00 92.31 159 LEU A N 1
ATOM 1206 C CA . LEU A 1 159 ? 9.731 -0.002 -14.710 1.00 92.31 159 LEU A CA 1
ATOM 1207 C C . LEU A 1 159 ? 8.528 0.527 -15.494 1.00 92.31 159 LEU A C 1
ATOM 1209 O O . LEU A 1 159 ? 8.111 1.661 -15.274 1.00 92.31 159 LEU A O 1
ATOM 1213 N N . SER A 1 160 ? 7.937 -0.299 -16.360 1.00 92.31 160 SER A N 1
ATOM 1214 C CA . SER A 1 160 ? 6.725 0.065 -17.094 1.00 92.31 160 SER A CA 1
ATOM 1215 C C . SER A 1 160 ? 5.554 0.347 -16.152 1.00 92.31 160 SER A C 1
ATOM 1217 O O . SER A 1 160 ? 4.891 1.378 -16.301 1.00 92.31 160 SER A O 1
ATOM 1219 N N . ASN A 1 161 ? 5.329 -0.519 -15.159 1.00 91.94 161 ASN A N 1
ATOM 1220 C CA . ASN A 1 161 ? 4.278 -0.317 -14.166 1.00 91.94 161 ASN A CA 1
ATOM 1221 C C . ASN A 1 161 ? 4.536 0.942 -13.334 1.00 91.94 161 ASN A C 1
ATOM 1223 O O . ASN A 1 161 ? 3.654 1.788 -13.204 1.00 91.94 161 ASN A O 1
ATOM 1227 N N . TYR A 1 162 ? 5.761 1.096 -12.836 1.00 92.38 162 TYR A N 1
ATOM 1228 C CA . TYR A 1 162 ? 6.204 2.259 -12.081 1.00 92.38 162 TYR A CA 1
ATOM 1229 C C . TYR A 1 162 ? 5.928 3.558 -12.842 1.00 92.38 162 TYR A C 1
ATOM 1231 O O . TYR A 1 162 ? 5.286 4.451 -12.301 1.00 92.38 162 TYR A O 1
ATOM 1239 N N . THR A 1 163 ? 6.340 3.657 -14.109 1.00 92.56 163 THR A N 1
ATOM 1240 C CA . THR A 1 163 ? 6.121 4.863 -14.920 1.00 92.56 163 THR A CA 1
ATOM 1241 C C . THR A 1 163 ? 4.640 5.218 -15.028 1.00 92.56 163 THR A C 1
ATOM 1243 O O . THR A 1 163 ? 4.289 6.369 -14.791 1.00 92.56 163 THR A O 1
ATOM 1246 N N . LYS A 1 164 ? 3.758 4.244 -15.289 1.00 93.38 164 LYS A N 1
ATOM 1247 C CA . LYS A 1 164 ? 2.305 4.488 -15.346 1.00 93.38 164 LYS A CA 1
ATOM 1248 C C . LYS A 1 164 ? 1.750 5.014 -14.020 1.00 93.38 164 LYS A C 1
ATOM 1250 O O . LYS A 1 164 ? 0.933 5.932 -14.015 1.00 93.38 164 LYS A O 1
ATOM 1255 N N . TRP A 1 165 ? 2.204 4.453 -12.901 1.00 92.88 165 TRP A N 1
ATOM 1256 C CA . TRP A 1 165 ? 1.807 4.896 -11.563 1.00 92.88 165 TRP A CA 1
ATOM 1257 C C . TRP A 1 165 ? 2.291 6.310 -11.242 1.00 92.88 165 TRP A C 1
ATOM 1259 O O . TRP A 1 165 ? 1.518 7.112 -10.715 1.00 92.88 165 TRP A O 1
ATOM 1269 N N . ILE A 1 166 ? 3.538 6.633 -11.592 1.00 91.62 166 ILE A N 1
ATOM 1270 C CA . ILE A 1 166 ? 4.084 7.981 -11.413 1.00 91.62 166 ILE A CA 1
ATOM 1271 C C . ILE A 1 166 ? 3.348 9.000 -12.284 1.00 91.62 166 ILE A C 1
ATOM 1273 O O . ILE A 1 166 ? 2.964 10.054 -11.778 1.00 91.6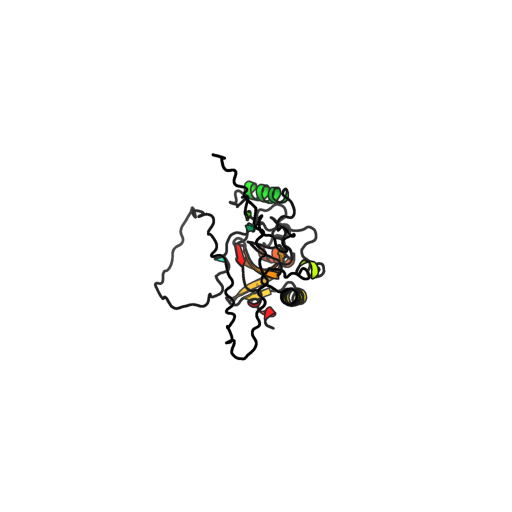2 166 ILE A O 1
ATOM 1277 N N . ASP A 1 167 ? 3.092 8.678 -13.552 1.00 91.50 167 ASP A N 1
ATOM 1278 C CA . ASP A 1 167 ? 2.384 9.567 -14.479 1.00 91.50 167 ASP A CA 1
ATOM 1279 C C . ASP A 1 167 ? 0.933 9.820 -14.042 1.00 91.50 167 ASP A C 1
ATOM 1281 O O . ASP A 1 167 ? 0.398 10.913 -14.250 1.00 91.50 167 ASP A O 1
ATOM 1285 N N . LYS A 1 168 ? 0.285 8.824 -13.422 1.00 92.12 168 LYS A N 1
ATOM 1286 C CA . LYS A 1 168 ? -1.090 8.949 -12.928 1.00 92.12 168 LYS A CA 1
ATOM 1287 C C . LYS A 1 168 ? -1.187 9.794 -11.655 1.00 92.12 168 LYS A C 1
ATOM 1289 O O . LYS A 1 168 ? -2.125 10.585 -11.531 1.00 92.12 168 LYS A O 1
ATOM 1294 N N . GLY A 1 169 ? -0.250 9.623 -10.721 1.00 90.75 169 GLY A N 1
ATOM 1295 C CA . GLY A 1 169 ? -0.265 10.291 -9.419 1.00 90.75 169 GLY A CA 1
ATOM 1296 C C . GLY A 1 169 ? -1.422 9.854 -8.507 1.00 90.75 169 GLY A C 1
ATOM 1297 O O . GLY A 1 169 ? -2.128 8.881 -8.783 1.00 90.75 169 GLY A O 1
ATOM 1298 N N . ALA A 1 170 ? -1.618 10.584 -7.401 1.00 90.81 170 ALA A N 1
ATOM 1299 C CA . ALA A 1 170 ? -2.736 10.367 -6.478 1.00 90.81 170 ALA A CA 1
ATOM 1300 C C . ALA A 1 170 ? -4.057 10.843 -7.098 1.00 90.81 170 ALA A C 1
ATOM 1302 O O . ALA A 1 170 ? -4.235 12.026 -7.397 1.00 90.81 170 ALA A O 1
ATOM 1303 N N . THR A 1 171 ? -4.990 9.918 -7.283 1.00 93.81 171 THR A N 1
ATOM 1304 C CA . THR A 1 171 ? -6.287 10.168 -7.904 1.00 93.81 171 THR A CA 1
ATOM 1305 C C . THR A 1 171 ? -7.304 9.119 -7.471 1.00 93.81 171 THR A C 1
ATOM 1307 O O . THR A 1 171 ? -6.944 8.005 -7.095 1.00 93.81 171 THR A O 1
ATOM 1310 N N . GLU A 1 172 ? -8.585 9.460 -7.529 1.00 96.44 172 GLU A N 1
ATOM 1311 C CA . GLU A 1 172 ? -9.640 8.481 -7.290 1.00 96.44 172 GLU A CA 1
ATOM 1312 C C . GLU A 1 172 ? -9.856 7.618 -8.537 1.00 96.44 172 GLU A C 1
ATOM 1314 O O . GLU A 1 172 ? -9.929 8.112 -9.665 1.00 96.44 172 GLU A O 1
ATOM 1319 N N . VAL A 1 173 ? -9.980 6.314 -8.318 1.00 95.75 173 VAL A N 1
ATOM 1320 C CA . VAL A 1 173 ? -10.309 5.313 -9.332 1.00 95.75 173 VAL A CA 1
ATOM 1321 C C . VAL A 1 173 ? -11.480 4.463 -8.854 1.00 95.75 173 VAL A C 1
ATOM 1323 O O . VAL A 1 173 ? -11.703 4.307 -7.654 1.00 95.75 173 VAL A O 1
ATOM 1326 N N . THR A 1 174 ? -12.224 3.890 -9.796 1.00 95.06 174 THR A N 1
ATOM 1327 C CA . THR A 1 174 ? -13.260 2.892 -9.508 1.00 95.06 174 THR A CA 1
ATOM 1328 C C . THR A 1 174 ? -12.721 1.518 -9.876 1.00 95.06 174 THR A C 1
ATOM 1330 O O . THR A 1 174 ? -12.448 1.262 -11.047 1.00 95.06 174 THR A O 1
ATOM 1333 N N . LEU A 1 175 ? -12.534 0.658 -8.878 1.00 92.00 175 LEU A N 1
ATOM 1334 C CA . LEU A 1 175 ? -12.068 -0.715 -9.051 1.00 92.00 175 LEU A CA 1
ATOM 1335 C C . LEU A 1 175 ? -13.137 -1.576 -9.745 1.00 92.00 175 LEU A C 1
ATOM 1337 O O . LEU A 1 175 ? -14.295 -1.176 -9.873 1.00 92.00 175 LEU A O 1
ATOM 1341 N N . ALA A 1 176 ? -12.747 -2.766 -10.209 1.00 88.69 176 ALA A N 1
ATOM 1342 C CA . ALA A 1 176 ? -13.618 -3.653 -10.986 1.00 88.69 176 ALA A CA 1
ATOM 1343 C C . ALA A 1 176 ? -14.895 -4.093 -10.240 1.00 88.69 176 ALA A C 1
ATOM 1345 O O . ALA A 1 176 ? -15.919 -4.353 -10.869 1.00 88.69 176 ALA A O 1
ATOM 1346 N N . ASP A 1 177 ? -14.853 -4.130 -8.908 1.00 85.69 177 ASP A N 1
ATOM 1347 C CA . ASP A 1 177 ? -15.987 -4.422 -8.022 1.00 85.69 177 ASP A CA 1
ATOM 1348 C C . ASP A 1 177 ? -16.909 -3.205 -7.775 1.00 85.69 177 ASP A C 1
ATOM 1350 O O . ASP A 1 177 ? -17.930 -3.319 -7.098 1.00 85.69 177 ASP A O 1
ATOM 1354 N N . GLY A 1 178 ? -16.571 -2.033 -8.326 1.00 90.94 178 GLY A N 1
ATOM 1355 C CA . GLY A 1 178 ? -17.277 -0.769 -8.116 1.00 90.94 178 GLY A CA 1
ATOM 1356 C C . GLY A 1 178 ? -16.782 0.046 -6.917 1.00 90.94 178 GLY A C 1
ATOM 1357 O O . GLY A 1 178 ? -17.299 1.141 -6.682 1.00 90.94 178 GLY A O 1
ATOM 1358 N N . THR A 1 179 ? -15.784 -0.437 -6.173 1.00 93.00 179 THR A N 1
ATOM 1359 C CA . THR A 1 179 ? -15.209 0.277 -5.028 1.00 93.00 179 THR A CA 1
ATOM 1360 C C . THR A 1 179 ? -14.440 1.517 -5.489 1.00 93.00 179 THR A C 1
ATOM 1362 O O . THR A 1 179 ? -13.559 1.437 -6.345 1.00 93.00 179 THR A O 1
ATOM 1365 N N . THR A 1 180 ? -14.722 2.675 -4.887 1.00 96.12 180 THR A N 1
ATOM 1366 C CA . THR A 1 180 ? -13.901 3.882 -5.072 1.00 96.12 180 THR A CA 1
ATOM 1367 C C . THR A 1 180 ? -12.655 3.810 -4.196 1.00 96.12 180 THR A C 1
ATOM 1369 O O . THR A 1 180 ? -12.758 3.666 -2.974 1.00 96.12 180 THR A O 1
ATOM 1372 N N . ALA A 1 181 ? -11.482 3.961 -4.809 1.00 97.00 181 ALA A N 1
ATOM 1373 C CA . ALA A 1 181 ? -10.198 3.945 -4.122 1.00 97.00 181 ALA A CA 1
ATOM 1374 C C . ALA A 1 181 ? -9.314 5.128 -4.533 1.00 97.00 181 ALA A C 1
ATOM 1376 O O . ALA A 1 181 ? -9.272 5.494 -5.704 1.00 97.00 181 ALA A O 1
ATOM 1377 N N . MET A 1 182 ? -8.571 5.702 -3.583 1.00 96.94 182 MET A N 1
ATOM 1378 C CA . MET A 1 182 ? -7.500 6.660 -3.890 1.00 96.94 182 MET A CA 1
ATOM 1379 C C . MET A 1 182 ? -6.219 5.902 -4.243 1.00 96.94 182 MET A C 1
ATOM 1381 O O . MET A 1 182 ? -5.829 4.981 -3.524 1.00 96.94 182 MET A O 1
ATOM 1385 N N . THR A 1 183 ? -5.544 6.292 -5.319 1.00 95.94 183 THR A N 1
ATOM 1386 C CA . THR A 1 183 ? -4.241 5.733 -5.694 1.00 95.94 183 THR A CA 1
ATOM 1387 C C . THR A 1 183 ? -3.121 6.323 -4.835 1.00 95.94 183 THR A C 1
ATOM 1389 O O . THR A 1 183 ? -3.167 7.484 -4.417 1.00 95.94 183 THR A O 1
ATOM 1392 N N . GLY A 1 184 ? -2.091 5.528 -4.563 1.00 93.81 184 GLY A N 1
ATOM 1393 C CA . GLY A 1 184 ? -0.892 5.946 -3.842 1.00 93.81 184 GLY A CA 1
ATOM 1394 C C . GLY A 1 184 ? 0.356 5.172 -4.253 1.00 93.81 184 GLY A C 1
ATOM 1395 O O . GLY A 1 184 ? 0.268 4.111 -4.867 1.00 93.81 184 GLY A O 1
ATOM 1396 N N . ILE A 1 185 ? 1.518 5.664 -3.836 1.00 92.81 185 ILE A N 1
ATOM 1397 C CA . ILE A 1 185 ? 2.749 4.863 -3.755 1.00 92.81 185 ILE A CA 1
ATOM 1398 C C . ILE A 1 185 ? 3.201 4.786 -2.298 1.00 92.81 185 ILE A C 1
ATOM 1400 O O . ILE A 1 185 ? 2.915 5.711 -1.537 1.00 92.81 185 ILE A O 1
ATOM 1404 N N . GLY A 1 186 ? 3.861 3.700 -1.894 1.00 89.69 186 GLY A N 1
ATOM 1405 C CA . GLY A 1 186 ? 4.247 3.511 -0.492 1.00 89.69 186 GLY A CA 1
ATOM 1406 C C . GLY A 1 186 ? 5.117 2.293 -0.188 1.00 89.69 186 GLY A C 1
ATOM 1407 O O . GLY A 1 186 ? 5.648 1.649 -1.096 1.00 89.69 186 GLY A O 1
ATOM 1408 N N . HIS A 1 187 ? 5.244 1.988 1.105 1.00 84.44 187 HIS A N 1
ATOM 1409 C CA . HIS A 1 187 ? 5.938 0.806 1.624 1.00 84.44 187 HIS A CA 1
ATOM 1410 C C . HIS A 1 187 ? 5.211 -0.501 1.312 1.00 84.44 187 HIS A C 1
ATOM 1412 O O . HIS A 1 187 ? 3.990 -0.549 1.145 1.00 84.44 187 HIS A O 1
ATOM 1418 N N . GLY A 1 188 ? 6.001 -1.571 1.304 1.00 75.56 188 GLY A N 1
ATOM 1419 C CA . GLY A 1 188 ? 5.532 -2.933 1.185 1.00 75.56 188 GLY A CA 1
ATOM 1420 C C . GLY A 1 188 ? 4.664 -3.388 2.362 1.00 75.56 188 GLY A C 1
ATOM 1421 O O . GLY A 1 188 ? 4.855 -2.959 3.499 1.00 75.56 188 GLY A O 1
ATOM 1422 N N . VAL A 1 189 ? 3.709 -4.277 2.088 1.00 80.56 189 VAL A N 1
ATOM 1423 C CA . VAL A 1 189 ? 2.784 -4.883 3.064 1.00 80.56 189 VAL A CA 1
ATOM 1424 C C . VAL A 1 189 ? 2.608 -6.375 2.793 1.00 80.56 189 VAL A C 1
ATOM 1426 O O . VAL A 1 189 ? 2.668 -6.816 1.655 1.00 80.56 189 VAL A O 1
ATOM 1429 N N . LEU A 1 190 ? 2.294 -7.162 3.815 1.00 75.88 190 LEU A N 1
ATOM 1430 C CA . LEU A 1 190 ? 2.236 -8.630 3.813 1.00 75.88 190 LEU A CA 1
ATOM 1431 C C . LEU A 1 190 ? 3.616 -9.241 3.510 1.00 75.88 190 LEU A C 1
ATOM 1433 O O . LEU A 1 190 ? 4.607 -8.885 4.130 1.00 75.88 190 LEU A O 1
ATOM 1437 N N . ASP A 1 191 ? 3.717 -10.114 2.516 1.00 68.38 191 ASP A N 1
ATOM 1438 C CA . ASP A 1 191 ? 5.010 -10.519 1.942 1.00 68.38 191 ASP A CA 1
ATOM 1439 C C . ASP A 1 191 ? 5.485 -9.520 0.862 1.00 68.38 191 ASP A C 1
ATOM 1441 O O . ASP A 1 191 ? 6.330 -9.827 0.021 1.00 68.38 191 ASP A O 1
ATOM 1445 N N . GLY A 1 192 ? 4.871 -8.335 0.839 1.00 63.25 192 GLY A N 1
ATOM 1446 C CA . GLY A 1 192 ? 4.856 -7.387 -0.260 1.00 63.25 192 GLY A CA 1
ATOM 1447 C C . GLY A 1 192 ? 6.219 -6.850 -0.619 1.00 63.25 192 GLY A C 1
ATOM 1448 O O . GLY A 1 192 ? 6.960 -6.302 0.193 1.00 63.25 192 GLY A O 1
ATOM 1449 N N . VAL A 1 193 ? 6.520 -7.017 -1.892 1.00 72.62 193 VAL A N 1
ATOM 1450 C CA . VAL A 1 193 ? 7.718 -6.531 -2.545 1.00 72.62 193 VAL A CA 1
ATOM 1451 C C . VAL A 1 193 ? 7.398 -5.309 -3.369 1.00 72.62 193 VAL A C 1
ATOM 1453 O O . VAL A 1 193 ? 6.247 -5.059 -3.738 1.00 72.62 193 VAL A O 1
ATOM 1456 N N . ARG A 1 194 ? 8.455 -4.564 -3.689 1.00 82.81 194 ARG A N 1
ATOM 1457 C CA . ARG A 1 194 ? 8.377 -3.461 -4.638 1.00 82.81 194 ARG A CA 1
ATOM 1458 C C . ARG A 1 194 ? 7.722 -3.959 -5.935 1.00 82.81 194 ARG A C 1
ATOM 1460 O O . ARG A 1 194 ? 7.773 -5.149 -6.258 1.00 82.81 194 ARG A O 1
ATOM 1467 N N . GLY A 1 195 ? 7.083 -3.072 -6.680 1.00 81.25 195 GLY A N 1
ATOM 1468 C CA . GLY A 1 195 ? 6.432 -3.423 -7.940 1.00 81.25 195 GLY A CA 1
ATOM 1469 C C . GLY A 1 195 ? 5.059 -4.086 -7.803 1.00 81.25 195 GLY A C 1
ATOM 1470 O O . GLY A 1 195 ? 4.350 -4.187 -8.802 1.00 81.25 195 GLY A O 1
ATOM 1471 N N . LEU A 1 196 ? 4.657 -4.528 -6.605 1.00 86.69 196 LEU A N 1
ATOM 1472 C CA . LEU A 1 196 ? 3.335 -5.113 -6.372 1.00 86.69 196 LEU A CA 1
ATOM 1473 C C . LEU A 1 196 ? 2.312 -4.077 -5.918 1.00 86.69 196 LEU A C 1
ATOM 1475 O O . LEU A 1 196 ? 2.644 -3.049 -5.330 1.00 86.69 196 LEU A O 1
ATOM 1479 N N . CYS A 1 197 ? 1.041 -4.409 -6.125 1.00 90.00 197 CYS A N 1
ATOM 1480 C CA . CYS A 1 197 ? -0.078 -3.575 -5.728 1.00 90.00 197 CYS A CA 1
ATOM 1481 C C . CYS A 1 197 ? -0.856 -4.207 -4.576 1.00 90.00 197 CYS A C 1
ATOM 1483 O O . CYS A 1 197 ? -0.982 -5.430 -4.471 1.00 90.00 197 CYS A O 1
ATOM 1485 N N . ALA A 1 198 ? -1.381 -3.354 -3.705 1.00 92.56 198 ALA A N 1
ATOM 1486 C CA . ALA A 1 198 ? -2.246 -3.766 -2.614 1.00 92.56 198 ALA A CA 1
ATOM 1487 C C . ALA A 1 198 ? -3.433 -2.815 -2.483 1.00 92.56 198 ALA A C 1
ATOM 1489 O O . ALA A 1 198 ? -3.288 -1.596 -2.601 1.00 92.56 198 ALA A O 1
ATOM 1490 N N . ILE A 1 199 ? -4.598 -3.387 -2.204 1.00 94.06 199 ILE A N 1
ATOM 1491 C CA . ILE A 1 199 ? -5.754 -2.666 -1.688 1.00 94.06 199 ILE A CA 1
ATOM 1492 C C . ILE A 1 199 ? -5.602 -2.572 -0.174 1.00 94.06 199 ILE A C 1
ATOM 1494 O O . ILE A 1 199 ? -5.273 -3.555 0.491 1.00 94.06 199 ILE A O 1
ATOM 1498 N N . ILE A 1 200 ? -5.853 -1.386 0.368 1.00 94.94 200 ILE A N 1
ATOM 1499 C CA . ILE A 1 200 ? -5.780 -1.104 1.797 1.00 94.94 200 ILE A CA 1
ATOM 1500 C C . ILE A 1 200 ? -7.110 -0.486 2.214 1.00 94.94 200 ILE A C 1
ATOM 1502 O O . ILE A 1 200 ? -7.521 0.549 1.692 1.00 94.94 200 ILE A O 1
ATOM 1506 N N . TYR A 1 201 ? -7.779 -1.127 3.161 1.00 95.62 201 TYR A N 1
ATOM 1507 C CA . TYR A 1 201 ? -9.079 -0.729 3.681 1.00 95.62 201 TYR A CA 1
ATOM 1508 C C . TYR A 1 201 ? -8.973 -0.379 5.162 1.00 95.62 201 TYR A C 1
ATOM 1510 O O . TYR A 1 201 ? -8.361 -1.113 5.946 1.00 95.62 201 TYR A O 1
ATOM 1518 N N . TYR A 1 202 ? -9.604 0.721 5.573 1.00 94.81 202 TYR A N 1
ATOM 1519 C CA . TYR A 1 202 ? -9.666 1.101 6.979 1.00 94.81 202 TYR A CA 1
ATOM 1520 C C . TYR A 1 202 ? -11.104 1.121 7.488 1.00 94.81 202 TYR A C 1
ATOM 1522 O O . TYR A 1 202 ? -11.893 2.008 7.173 1.00 94.81 202 TYR A O 1
ATOM 1530 N N . ALA A 1 203 ? -11.430 0.142 8.334 1.00 92.56 203 ALA A N 1
ATOM 1531 C CA . ALA A 1 203 ? -12.786 -0.080 8.830 1.00 92.56 203 ALA A CA 1
ATOM 1532 C C . ALA A 1 203 ? -13.387 1.125 9.571 1.00 92.56 203 ALA A C 1
ATOM 1534 O O . ALA A 1 203 ? -14.597 1.324 9.533 1.00 92.56 203 ALA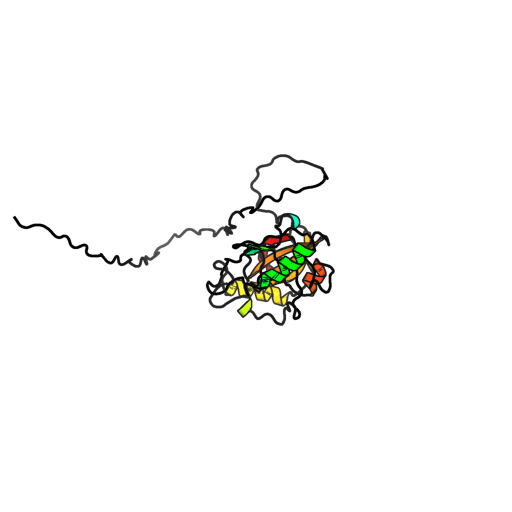 A O 1
ATOM 1535 N N . THR A 1 204 ? -12.559 1.939 10.232 1.00 92.56 204 THR A N 1
ATOM 1536 C CA . THR A 1 204 ? -13.027 3.111 10.987 1.00 92.56 204 THR A CA 1
ATOM 1537 C C . THR A 1 204 ? -13.641 4.181 10.083 1.00 92.56 204 THR A C 1
ATOM 1539 O O . THR A 1 204 ? -14.637 4.790 10.463 1.00 92.56 204 THR A O 1
ATOM 1542 N N . THR A 1 205 ? -13.069 4.408 8.898 1.00 95.44 205 THR A N 1
ATOM 1543 C CA . THR A 1 205 ? -13.557 5.399 7.920 1.00 95.44 205 THR A CA 1
ATOM 1544 C C . THR A 1 205 ? -14.398 4.762 6.816 1.00 95.44 205 THR A C 1
ATOM 1546 O O . THR A 1 205 ? -15.136 5.458 6.123 1.00 95.44 205 THR A O 1
ATOM 1549 N N . GLY A 1 206 ? -14.294 3.443 6.633 1.00 95.19 206 GLY A N 1
ATOM 1550 C CA . GLY A 1 206 ? -14.930 2.721 5.535 1.00 95.19 206 GLY A CA 1
ATOM 1551 C C . GLY A 1 206 ? -14.301 3.013 4.171 1.00 95.19 206 GLY A C 1
ATOM 1552 O O . GLY A 1 206 ? -14.928 2.742 3.151 1.00 95.19 206 GLY A O 1
ATOM 1553 N N . LYS A 1 207 ? -13.093 3.586 4.144 1.00 97.00 207 LYS A N 1
ATOM 1554 C CA . LYS A 1 207 ? -12.417 3.998 2.913 1.00 97.00 207 LYS A CA 1
ATOM 1555 C C . LYS A 1 207 ? -11.385 2.984 2.452 1.00 97.00 207 LYS A C 1
ATOM 1557 O O . LYS A 1 207 ? -10.785 2.267 3.255 1.00 97.00 207 LYS A O 1
ATOM 1562 N N . THR A 1 208 ? -11.163 3.005 1.145 1.00 97.12 208 THR A N 1
ATOM 1563 C CA . THR A 1 208 ? -10.257 2.109 0.435 1.00 97.12 208 THR A CA 1
ATOM 1564 C C . THR A 1 208 ? -9.226 2.919 -0.334 1.00 97.12 208 THR A C 1
ATOM 1566 O O . THR A 1 208 ? -9.543 3.949 -0.925 1.00 97.12 208 THR A O 1
ATOM 1569 N N . VAL A 1 209 ? -7.988 2.451 -0.354 1.00 96.44 209 VAL A N 1
ATOM 1570 C CA . VAL A 1 209 ? -6.933 2.967 -1.227 1.00 96.44 209 VAL A CA 1
ATOM 1571 C C . VAL A 1 209 ? -6.267 1.819 -1.961 1.00 96.44 209 VAL A C 1
ATOM 1573 O O . VAL A 1 209 ? -6.342 0.670 -1.527 1.00 96.44 209 VAL A O 1
ATOM 1576 N N . VAL A 1 210 ? -5.619 2.132 -3.075 1.00 95.62 210 VAL A N 1
ATOM 1577 C CA . VAL A 1 210 ? -4.808 1.183 -3.832 1.00 95.62 210 VAL A CA 1
ATOM 1578 C C . VAL A 1 210 ? -3.405 1.747 -3.975 1.00 95.62 210 VAL A C 1
ATOM 1580 O O . VAL A 1 210 ? -3.218 2.877 -4.424 1.00 95.62 210 VAL A O 1
ATOM 1583 N N . VAL A 1 211 ? -2.414 0.980 -3.542 1.00 94.00 211 VAL A N 1
ATOM 1584 C CA . VAL A 1 211 ? -1.030 1.442 -3.452 1.00 94.00 211 VAL A CA 1
ATOM 1585 C C . VAL A 1 211 ? -0.129 0.567 -4.305 1.00 94.00 211 VAL A C 1
ATOM 1587 O O . VAL A 1 211 ? -0.188 -0.659 -4.207 1.00 94.00 211 VAL A O 1
ATOM 1590 N N . PHE A 1 212 ? 0.731 1.204 -5.098 1.00 93.25 212 PHE A N 1
ATOM 1591 C CA . PHE A 1 212 ? 1.892 0.567 -5.709 1.00 93.25 212 PHE A CA 1
ATOM 1592 C C . PHE A 1 212 ? 3.084 0.641 -4.755 1.00 93.25 212 PHE A C 1
ATOM 1594 O O . PHE A 1 212 ? 3.491 1.715 -4.304 1.00 93.25 212 PHE A O 1
ATOM 1601 N N . GLN A 1 213 ? 3.626 -0.520 -4.413 1.00 89.75 213 GLN A N 1
ATOM 1602 C CA . GLN A 1 213 ? 4.687 -0.651 -3.425 1.00 89.75 213 GLN A CA 1
ATOM 1603 C C . GLN A 1 213 ? 6.021 -0.279 -4.084 1.00 89.75 213 GLN A C 1
ATOM 1605 O O . GLN A 1 213 ? 6.439 -0.904 -5.056 1.00 89.75 213 GLN A O 1
ATOM 1610 N N . VAL A 1 214 ? 6.689 0.758 -3.583 1.00 87.00 214 VAL A N 1
ATOM 1611 C CA . VAL A 1 214 ? 7.945 1.304 -4.144 1.00 87.00 214 VAL A CA 1
ATOM 1612 C C . VAL A 1 214 ? 9.148 1.115 -3.224 1.00 87.00 214 VAL A C 1
ATOM 1614 O O . VAL A 1 214 ? 10.283 1.364 -3.623 1.00 87.00 214 VAL A O 1
ATOM 1617 N N . ASP A 1 215 ? 8.910 0.670 -1.998 1.00 80.81 215 ASP A N 1
ATOM 1618 C CA . ASP A 1 215 ? 9.927 0.436 -0.981 1.00 80.81 215 ASP A CA 1
ATOM 1619 C C . ASP A 1 215 ? 9.494 -0.748 -0.095 1.00 80.81 215 ASP A C 1
ATOM 1621 O O . ASP A 1 215 ? 8.332 -1.146 -0.114 1.00 80.81 215 ASP A O 1
ATOM 1625 N N . ILE A 1 216 ? 10.425 -1.354 0.638 1.00 70.75 216 ILE A N 1
ATOM 1626 C CA . ILE A 1 216 ? 10.228 -2.573 1.441 1.00 70.75 216 ILE A CA 1
ATOM 1627 C C . ILE A 1 216 ? 10.337 -2.339 2.953 1.00 70.75 216 ILE A C 1
ATOM 1629 O O . ILE A 1 216 ? 10.519 -3.300 3.694 1.00 70.75 216 ILE A O 1
ATOM 1633 N N . ARG A 1 217 ? 10.281 -1.093 3.437 1.00 68.62 217 ARG A N 1
ATO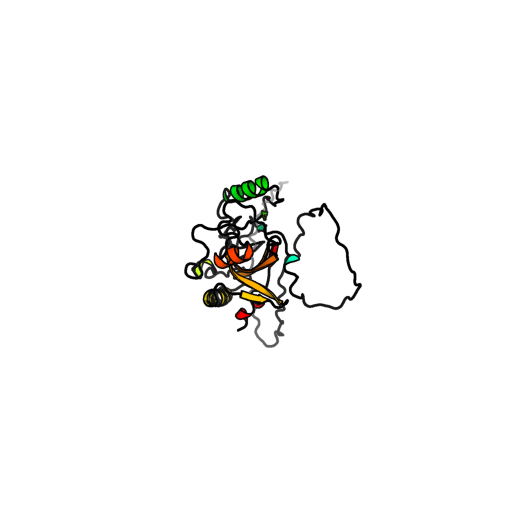M 1634 C CA . ARG A 1 217 ? 10.523 -0.824 4.860 1.00 68.62 217 ARG A CA 1
ATOM 1635 C C . ARG A 1 217 ? 9.422 -1.351 5.779 1.00 68.62 217 ARG A C 1
ATOM 1637 O O . ARG A 1 217 ? 8.229 -1.274 5.504 1.00 68.62 217 ARG A O 1
ATOM 1644 N N . SER A 1 218 ? 9.908 -1.854 6.907 1.00 68.69 218 SER A N 1
ATOM 1645 C CA . SER A 1 218 ? 9.201 -2.500 8.006 1.00 68.69 218 SER A CA 1
ATOM 1646 C C . SER A 1 218 ? 8.396 -1.552 8.895 1.00 68.69 218 SER A C 1
ATOM 1648 O O . SER A 1 218 ? 8.731 -0.380 8.990 1.00 68.69 218 SER A O 1
ATOM 1650 N N . TRP A 1 219 ? 7.418 -2.132 9.612 1.00 77.38 219 TRP A N 1
ATOM 1651 C CA . TRP A 1 219 ? 6.506 -1.612 10.661 1.00 77.38 219 TRP A CA 1
ATOM 1652 C C . TRP A 1 219 ? 5.641 -0.396 10.332 1.00 77.38 219 TRP A C 1
ATOM 1654 O O . TRP A 1 219 ? 4.481 -0.370 10.753 1.00 77.38 219 TRP A O 1
ATOM 1664 N N . SER A 1 220 ? 6.164 0.593 9.614 1.00 83.56 220 SER A N 1
ATOM 1665 C CA . SER A 1 220 ? 5.408 1.764 9.201 1.00 83.56 220 SER A CA 1
ATOM 1666 C C . SER A 1 220 ? 4.842 1.538 7.803 1.00 83.56 220 SER A C 1
ATOM 1668 O O . SER A 1 220 ? 5.559 1.460 6.813 1.00 83.56 220 SER A O 1
ATOM 1670 N N . LEU A 1 221 ? 3.523 1.425 7.702 1.00 88.75 221 LEU A N 1
ATOM 1671 C CA . LEU A 1 221 ? 2.834 1.540 6.428 1.00 88.75 221 LEU A CA 1
ATOM 1672 C C . LEU A 1 221 ? 2.723 3.026 6.092 1.00 88.75 221 LEU A C 1
ATOM 1674 O O . LEU A 1 221 ? 1.834 3.734 6.567 1.00 88.75 221 LEU A O 1
ATOM 1678 N N . GLU A 1 222 ? 3.657 3.493 5.280 1.00 88.00 222 GLU A N 1
ATOM 1679 C CA . GLU A 1 222 ? 3.678 4.850 4.753 1.00 88.00 222 GLU A CA 1
ATOM 1680 C C . GLU A 1 222 ? 3.293 4.801 3.276 1.00 88.00 222 GLU A C 1
ATOM 1682 O O . GLU A 1 222 ? 3.616 3.858 2.555 1.00 88.00 222 GLU A O 1
ATOM 1687 N N . MET A 1 223 ? 2.568 5.815 2.831 1.00 90.06 223 MET A N 1
ATOM 1688 C CA . MET A 1 223 ? 2.124 5.970 1.446 1.00 90.06 223 MET A CA 1
ATOM 1689 C C . MET A 1 223 ? 2.144 7.450 1.081 1.00 90.06 223 MET A C 1
ATOM 1691 O O . MET A 1 223 ? 2.699 8.243 1.824 1.00 90.06 223 MET A O 1
ATOM 1695 N N . THR A 1 224 ? 1.602 7.877 -0.049 1.00 90.69 224 THR A N 1
ATOM 1696 C CA . THR A 1 224 ? 1.526 9.309 -0.373 1.00 90.69 224 THR A CA 1
ATOM 1697 C C . THR A 1 224 ? 0.587 10.042 0.582 1.00 90.69 224 THR A C 1
ATOM 1699 O O . THR A 1 224 ? -0.450 9.490 0.957 1.00 90.69 224 THR A O 1
ATOM 1702 N N . GLN A 1 225 ? 0.914 11.289 0.955 1.00 89.75 225 GLN A N 1
ATOM 1703 C CA . GLN A 1 225 ? 0.161 12.032 1.981 1.00 89.75 225 GLN A CA 1
ATOM 1704 C C . GLN A 1 225 ? -1.335 12.102 1.679 1.00 89.75 225 GLN A C 1
ATOM 1706 O O . GLN A 1 225 ? -2.158 11.710 2.503 1.00 89.75 225 GLN A O 1
ATOM 1711 N N . ALA A 1 226 ? -1.681 12.508 0.456 1.00 90.25 226 ALA A N 1
ATOM 1712 C CA . ALA A 1 226 ? -3.070 12.569 0.009 1.00 90.25 226 ALA A CA 1
ATOM 1713 C C . ALA A 1 226 ? -3.804 11.221 0.159 1.00 90.25 226 ALA A C 1
ATOM 1715 O O . ALA A 1 226 ? -5.003 11.190 0.423 1.00 90.25 226 ALA A O 1
ATOM 1716 N N . THR A 1 227 ? -3.089 10.103 0.027 1.00 93.44 227 THR A N 1
ATOM 1717 C CA . THR A 1 227 ? -3.649 8.750 0.089 1.00 93.44 227 THR A CA 1
ATOM 1718 C C . THR A 1 227 ? -3.906 8.308 1.525 1.00 93.44 227 THR A C 1
ATOM 1720 O O . THR A 1 227 ? -5.005 7.828 1.808 1.00 93.44 227 THR A O 1
ATOM 1723 N N . TRP A 1 228 ? -2.965 8.504 2.460 1.00 91.25 228 TRP A N 1
ATOM 1724 C CA . TRP A 1 228 ? -3.239 8.155 3.861 1.00 91.25 228 TRP A CA 1
ATOM 1725 C C . TRP A 1 228 ? -4.239 9.120 4.502 1.00 91.25 228 TRP A C 1
ATOM 1727 O O . TRP A 1 228 ? -5.047 8.682 5.320 1.00 91.25 228 TRP A O 1
ATOM 1737 N N . GLU A 1 229 ? -4.228 10.410 4.143 1.00 92.75 229 GLU A N 1
ATOM 1738 C CA . GLU A 1 229 ? -5.199 11.388 4.653 1.00 92.75 229 GLU A CA 1
ATOM 1739 C C . GLU A 1 229 ? -6.599 11.066 4.137 1.00 92.75 229 GLU A C 1
ATOM 1741 O O . GLU A 1 229 ? -7.562 11.107 4.904 1.00 92.75 229 GLU A O 1
ATOM 1746 N N . TYR A 1 230 ? -6.713 10.657 2.867 1.00 95.12 230 TYR A N 1
ATOM 1747 C CA . TYR A 1 230 ? -7.958 10.119 2.335 1.00 95.12 230 TYR A CA 1
ATOM 1748 C C . TYR A 1 230 ? -8.412 8.905 3.148 1.00 95.12 230 TYR A C 1
ATOM 1750 O O . TYR A 1 230 ? -9.542 8.908 3.634 1.00 95.12 230 TYR A O 1
ATOM 1758 N N . LEU A 1 231 ? -7.537 7.905 3.326 1.00 94.94 231 LEU A N 1
ATOM 1759 C CA . LEU A 1 231 ? -7.848 6.638 3.995 1.00 94.94 231 LEU A CA 1
ATOM 1760 C C . LEU A 1 231 ? -8.263 6.829 5.457 1.00 94.94 231 LEU A C 1
ATOM 1762 O O . LEU A 1 231 ? -9.232 6.224 5.909 1.00 94.94 231 LEU A O 1
ATOM 1766 N N . THR A 1 232 ? -7.506 7.626 6.207 1.00 93.44 232 THR A N 1
ATOM 1767 C CA . THR A 1 232 ? -7.603 7.698 7.672 1.00 93.44 232 THR A CA 1
ATOM 1768 C C . THR A 1 232 ? -8.398 8.891 8.179 1.00 93.44 232 THR A C 1
ATOM 1770 O O . THR A 1 232 ? -8.836 8.856 9.325 1.00 93.44 232 THR A O 1
ATOM 1773 N N . GLU A 1 233 ? -8.585 9.925 7.351 1.00 93.88 233 GLU A N 1
ATOM 1774 C CA . GLU A 1 233 ? -9.125 11.235 7.751 1.00 93.88 233 GLU A CA 1
ATOM 1775 C C . GLU A 1 233 ? -8.322 11.905 8.884 1.00 93.88 233 GLU A C 1
ATOM 1777 O O . GLU A 1 233 ? -8.830 12.760 9.612 1.00 93.88 233 GLU A O 1
ATOM 1782 N N . ILE A 1 234 ? -7.049 11.522 9.031 1.00 89.38 234 ILE A N 1
ATOM 1783 C CA . ILE A 1 234 ? -6.113 12.018 10.040 1.00 89.38 234 ILE A CA 1
ATOM 1784 C C . ILE A 1 234 ? -4.941 12.699 9.329 1.00 89.38 234 ILE A C 1
ATOM 1786 O O . ILE A 1 234 ? -4.333 12.130 8.427 1.00 89.38 234 ILE A O 1
ATOM 1790 N N . THR A 1 235 ? -4.601 13.911 9.770 1.00 84.88 235 THR A N 1
ATOM 1791 C CA . THR A 1 235 ? -3.486 14.703 9.221 1.00 84.88 235 THR A CA 1
ATOM 1792 C C . THR A 1 235 ? -2.122 14.306 9.788 1.00 84.88 235 THR A C 1
ATOM 1794 O O . THR A 1 235 ? -1.105 14.532 9.148 1.00 84.88 235 THR A O 1
ATOM 1797 N N . ASP A 1 236 ? -2.088 13.734 10.996 1.00 83.69 236 ASP A N 1
ATOM 1798 C CA . ASP A 1 236 ? -0.865 13.256 11.654 1.00 83.69 236 ASP A CA 1
ATOM 1799 C C . ASP A 1 236 ? -1.140 11.942 12.417 1.00 83.69 236 ASP A C 1
ATOM 1801 O O . ASP A 1 236 ? -1.661 11.963 13.539 1.00 83.69 236 ASP A O 1
ATOM 1805 N N . PRO A 1 237 ? -0.842 10.777 11.818 1.00 82.50 237 PRO A N 1
ATOM 1806 C CA . PRO A 1 237 ? -0.986 9.474 12.462 1.00 82.50 237 PRO A CA 1
ATOM 1807 C C . PRO A 1 237 ? 0.162 9.130 13.434 1.00 82.50 237 PRO A C 1
ATOM 1809 O O . PRO A 1 237 ? 0.113 8.055 14.043 1.00 82.50 237 PRO A O 1
ATOM 1812 N N . GLY A 1 238 ? 1.162 10.003 13.631 1.00 76.50 238 GLY A N 1
ATOM 1813 C CA . GLY A 1 238 ? 2.455 9.738 14.285 1.00 76.50 238 GLY A CA 1
ATOM 1814 C C . GLY A 1 238 ? 2.438 9.229 15.735 1.00 76.50 238 GLY A C 1
ATOM 1815 O O . GLY A 1 238 ? 3.490 8.945 16.293 1.00 76.50 238 GLY A O 1
ATOM 1816 N N . ASN A 1 239 ? 1.272 9.055 16.361 1.00 79.31 239 ASN A N 1
ATOM 1817 C CA . ASN A 1 239 ? 1.122 8.462 17.699 1.00 79.31 239 ASN A CA 1
ATOM 1818 C C . ASN A 1 239 ? -0.072 7.502 17.813 1.00 79.31 239 ASN A C 1
ATOM 1820 O O . ASN A 1 239 ? -0.536 7.193 18.911 1.00 79.31 239 ASN A O 1
ATOM 1824 N N . THR A 1 240 ? -0.599 7.038 16.684 1.00 87.38 240 THR A N 1
ATOM 1825 C CA . THR A 1 240 ? -1.790 6.186 16.639 1.00 87.38 240 THR A CA 1
ATOM 1826 C C . THR A 1 240 ? -1.433 4.772 16.193 1.00 87.38 240 THR A C 1
ATOM 1828 O O . THR A 1 240 ? -0.535 4.572 15.379 1.00 87.38 240 THR A O 1
ATOM 1831 N N . CYS A 1 241 ? -2.121 3.773 16.749 1.00 91.12 241 CYS A N 1
ATOM 1832 C CA . CYS A 1 241 ? -2.092 2.416 16.209 1.00 91.12 241 CYS A CA 1
ATOM 1833 C C . CYS A 1 241 ? -3.244 2.277 15.215 1.00 91.12 241 CYS A C 1
ATOM 1835 O O . CYS A 1 241 ? -4.385 2.029 15.605 1.00 91.12 241 CYS A O 1
ATOM 1837 N N . ILE A 1 242 ? -2.942 2.483 13.936 1.00 92.12 242 ILE A N 1
ATOM 1838 C CA . ILE A 1 242 ? -3.893 2.315 12.837 1.00 92.12 242 ILE A CA 1
ATOM 1839 C C . ILE A 1 242 ? -3.468 1.075 12.062 1.00 92.12 242 ILE A C 1
ATOM 1841 O O . ILE A 1 242 ? -2.523 1.131 11.281 1.00 92.12 242 ILE A O 1
ATOM 1845 N N . VAL A 1 243 ? -4.158 -0.040 12.293 1.00 93.00 243 VAL A N 1
ATOM 1846 C CA . VAL A 1 243 ? -3.920 -1.302 11.582 1.00 93.00 243 VAL A CA 1
ATOM 1847 C C . VAL A 1 243 ? -5.002 -1.456 10.511 1.00 93.00 243 VAL A C 1
ATOM 1849 O O . VAL A 1 243 ? -6.145 -1.774 10.855 1.00 93.00 243 VAL A O 1
ATOM 1852 N N . PRO A 1 244 ? -4.703 -1.202 9.227 1.00 93.44 244 PRO A N 1
ATOM 1853 C CA . PRO A 1 244 ? -5.674 -1.417 8.169 1.00 93.44 244 PRO A CA 1
ATOM 1854 C C . PRO A 1 244 ? -5.777 -2.901 7.804 1.00 93.44 244 PRO A C 1
ATOM 1856 O O . PRO A 1 244 ? -4.955 -3.734 8.195 1.00 93.44 244 PRO A O 1
ATOM 1859 N N . THR A 1 245 ? -6.805 -3.212 7.025 1.00 93.50 245 THR A N 1
ATOM 1860 C CA . THR A 1 245 ? -6.919 -4.471 6.289 1.00 93.50 245 THR A CA 1
ATOM 1861 C C . THR A 1 245 ? -6.230 -4.314 4.940 1.00 93.50 245 THR A C 1
ATOM 1863 O O . THR A 1 245 ? -6.320 -3.255 4.323 1.00 93.50 245 THR A O 1
ATOM 1866 N N . VAL A 1 246 ? -5.524 -5.347 4.501 1.00 91.75 246 VAL A N 1
ATOM 1867 C CA . VAL A 1 246 ? -4.719 -5.347 3.284 1.00 91.75 246 VAL A CA 1
ATOM 1868 C C . VAL A 1 246 ? -5.046 -6.578 2.448 1.00 91.75 246 VAL A C 1
ATOM 1870 O O . VAL A 1 246 ? -5.113 -7.696 2.968 1.00 91.75 246 VAL A O 1
ATOM 1873 N N . THR A 1 247 ? -5.172 -6.361 1.143 1.00 90.94 247 THR A N 1
ATOM 1874 C CA . THR A 1 247 ? -5.389 -7.398 0.133 1.00 90.94 247 THR A CA 1
ATOM 1875 C C . THR A 1 247 ? -4.407 -7.190 -1.014 1.00 90.94 247 THR A C 1
ATOM 1877 O O . THR A 1 247 ? -4.381 -6.122 -1.623 1.00 90.94 247 THR A O 1
ATOM 1880 N N . SER A 1 248 ? -3.584 -8.192 -1.326 1.00 87.12 248 SER A N 1
ATOM 1881 C CA . SER A 1 248 ? -2.741 -8.155 -2.529 1.00 87.12 248 SER A CA 1
ATOM 1882 C C . SER A 1 248 ? -3.599 -8.260 -3.785 1.00 87.12 248 SER A C 1
ATOM 1884 O O . SER A 1 248 ? -4.518 -9.074 -3.833 1.00 87.12 248 SER A O 1
ATOM 1886 N N . ILE A 1 249 ? -3.258 -7.484 -4.810 1.00 89.00 249 ILE A N 1
ATOM 1887 C CA . ILE A 1 249 ? -3.928 -7.524 -6.114 1.00 89.00 249 ILE A CA 1
ATOM 1888 C C . ILE A 1 249 ? -2.904 -7.570 -7.245 1.00 89.00 249 ILE A C 1
ATOM 1890 O O . ILE A 1 249 ? -1.724 -7.258 -7.042 1.00 89.00 249 ILE A O 1
ATOM 1894 N N . ASN A 1 250 ? -3.347 -7.921 -8.452 1.00 87.50 250 ASN A N 1
ATOM 1895 C CA . ASN A 1 250 ? -2.532 -7.672 -9.627 1.00 87.50 250 ASN A CA 1
ATOM 1896 C C . ASN A 1 250 ? -2.585 -6.173 -9.953 1.00 87.50 250 ASN A C 1
ATOM 1898 O O . ASN A 1 250 ? -3.649 -5.559 -9.970 1.00 87.50 250 ASN A O 1
ATOM 1902 N N . CYS A 1 251 ? -1.431 -5.562 -10.222 1.00 87.94 251 CYS A N 1
ATOM 1903 C CA . CYS A 1 251 ? -1.393 -4.154 -10.603 1.00 87.94 251 CYS A CA 1
ATOM 1904 C C . CYS A 1 251 ? -2.204 -3.873 -11.871 1.00 87.94 251 CYS A C 1
ATOM 1906 O O . CYS A 1 251 ? -2.737 -2.777 -12.006 1.00 87.94 251 CYS A O 1
ATOM 1908 N N . THR A 1 252 ? -2.347 -4.843 -12.779 1.00 89.12 252 THR A N 1
ATOM 1909 C CA . THR A 1 252 ? -3.155 -4.678 -13.998 1.00 89.12 252 THR A CA 1
ATOM 1910 C C . THR A 1 252 ? -4.653 -4.543 -13.736 1.00 89.12 252 THR A C 1
ATOM 1912 O O . THR A 1 252 ? -5.371 -4.123 -14.636 1.00 89.12 252 THR A O 1
ATOM 1915 N N . ASP A 1 253 ? -5.124 -4.858 -12.528 1.00 90.25 253 ASP A N 1
ATOM 1916 C CA . ASP A 1 253 ? -6.541 -4.748 -12.158 1.00 90.25 253 ASP A CA 1
ATOM 1917 C C . ASP A 1 253 ? -6.938 -3.298 -11.831 1.00 90.25 253 ASP A C 1
ATOM 1919 O O . ASP A 1 253 ? -8.115 -2.982 -11.641 1.00 90.25 253 ASP A O 1
ATOM 1923 N N . VAL A 1 254 ? -5.958 -2.391 -11.760 1.00 93.12 254 VAL A N 1
ATOM 1924 C CA . VAL A 1 254 ? -6.192 -0.965 -11.540 1.00 93.12 254 VAL A CA 1
ATOM 1925 C C . VAL A 1 254 ? -6.504 -0.294 -12.885 1.00 93.12 254 VAL A C 1
ATOM 1927 O O . VAL A 1 254 ? -5.688 -0.395 -13.800 1.00 93.12 254 VAL A O 1
ATOM 1930 N N . PRO A 1 255 ? -7.628 0.438 -13.035 1.00 91.62 255 PRO A N 1
ATOM 1931 C CA . PRO A 1 255 ? -8.174 0.808 -14.349 1.00 91.62 255 PRO A CA 1
ATOM 1932 C C . PRO A 1 255 ? -7.204 1.473 -15.337 1.00 91.62 255 PRO A C 1
ATOM 1934 O O . PRO A 1 255 ? -7.221 1.165 -16.523 1.00 91.62 255 PRO A O 1
ATOM 1937 N N . PHE A 1 256 ? -6.322 2.355 -14.862 1.00 91.06 256 PHE A N 1
ATOM 1938 C CA . PHE A 1 256 ? -5.382 3.079 -15.729 1.00 91.06 256 PHE A CA 1
ATOM 1939 C C . PHE A 1 256 ? -4.175 2.238 -16.174 1.00 91.06 256 PHE A C 1
ATOM 1941 O O . PHE A 1 256 ? -3.354 2.700 -16.962 1.00 91.06 256 PHE A O 1
ATOM 1948 N N . MET A 1 257 ? -4.020 1.015 -15.667 1.00 90.69 257 MET A N 1
ATOM 1949 C CA . MET A 1 257 ? -2.872 0.164 -15.990 1.00 90.69 257 MET A CA 1
ATOM 1950 C C . MET A 1 257 ? -3.021 -0.532 -17.343 1.00 90.69 257 MET A C 1
ATOM 1952 O O . MET A 1 257 ? -2.015 -0.911 -17.950 1.00 90.69 257 MET A O 1
ATOM 1956 N N . THR A 1 258 ? -4.250 -0.642 -17.842 1.00 78.56 258 THR A N 1
ATOM 1957 C CA . THR A 1 258 ? -4.583 -1.238 -19.144 1.00 78.56 258 THR A CA 1
ATOM 1958 C C . THR A 1 258 ? -4.817 -0.216 -20.258 1.00 78.56 258 THR A C 1
ATOM 1960 O O . THR A 1 258 ? -5.036 -0.620 -21.399 1.00 78.56 258 THR A O 1
ATOM 1963 N N . GLU A 1 259 ? -4.798 1.078 -19.929 1.00 67.94 259 GLU A N 1
ATOM 1964 C CA . GLU A 1 259 ? -4.940 2.192 -20.880 1.00 67.94 259 GLU A CA 1
ATOM 1965 C C . GLU A 1 259 ? -3.658 2.452 -21.694 1.00 67.94 259 GLU A C 1
ATOM 1967 O O . GLU A 1 259 ? -2.540 2.125 -21.213 1.00 67.94 259 GLU A O 1
#

Foldseek 3Di:
DDDDDDDDDDDDDDDDDDDDDDDDDDPPPPPPPPPPPPVPDPPPDDDPPPDDDDDDDDDDDDPDDDDDDPPDLVVFAWWKEFQPQDPVNPRGLEPDPCLCVLLCQQCVVVVHDWDDDNTMTGAFAAADPVADDLVPQDLCQLAPPCCGLDNPGGSVRLSLLSVLLSVVDWDWAQFPVRAIATEKEWEATDNGTRSWKKWWAFPVVRHIYIYHYRHSYPRHTTIGQVRVCRRPVDNGCHRHGGTIGMDTDGSCRTVSNVD

pLDDT: mean 70.23, std 24.96, range [23.5, 97.12]

Nearest PDB structures (foldseek):
  3sul-assembly1_A  TM=5.821E-01  e=7.436E-03  Moniliophthora perniciosa
  3suk-assembly2_B  TM=5.921E-01  e=7.816E-02  Moniliophthora perniciosa
  8e9h-assembly1_G  TM=5.034E-01  e=7.655E+00  Mycolicibacterium smegmatis MC2 155
  3cl4-assembly1_A-2  TM=2.942E-01  e=7.655E+00  unclassified

Secondary structure (DSSP, 8-state):
--------PPP------------SS-------------------------S-----------------PPPPGGGSEE-EEESS-BSSTT-BS-S-GGGHHHHHHHHHHHT----B-SSEEE-EE---TT-B-TTT--HHHHS-SSS-SBTTB-HHHHHHHHHHHHHH-S-EEE-TTS-EEEEEEEE--BTPPTT-EEEEEETTTTEEEEEEEEE--SSEE-BBHHHHHHHH--S--TT-----EEEEE-GGGSGGG--